Protein AF-A0A559KIR6-F1 (afdb_monomer)

Organism: NCBI:txid2163881

Sequence (295 aa):
MARGILDLWVSKSVSASEIVLVTDCYNGFPHDLHILQPGDEVTLMRGGIELPQITIVREKADECAFHYMELNPETAKKLGLKHGSRYRLTYDEESAQLMFNSMPTSRVNVPITIERSQNRQNRVVIGYSLLSMLGGTENPPSQLRIKKGPTTLKLRLVVPENELDEDFVLPSQAAAKLGLNSSDSHWLEYNQVTRMLYFTGDKSHGPQHVSQGFAEQPKQHKQPMQQANRSAKPVPTEWNTQQQNRTFSATGKPRSTNPTVNRTAKKTAAVTAQRKGSPFWINPMVVVPGSRTNR

Foldseek 3Di:
DWKFKAAEAADQVADQQEKEWEAQAPDGDDTPCVVQDFQDWAWEDAPHQTDGRRTYHYDYDPHDLYIYMYHHPVNCVSRVHDHLFMWMWDADPVRRYIYTDGDQKAKDWFAEAEDADPVQPFAKEAEQSQCVRGSAGPDHDQWAWEDEDPDIGIGGYDYDPDNNDGYIYDYPVVCVSNVHDRPDTFMWMAGNVVRYIYTDDDDDDDPDPPPPPPPPDPPPDDDDDDDDDDDDDDDDDDDDDPDDDDDDDDDDDDDDDDDDDDDDDDDDDDDPDDDDDDDDDDDDDDDDDDDDDDD

Nearest PDB structures (foldseek):
  3j99-assembly1_C  TM=3.094E-01  e=1.917E-01  Cricetulus griseus
  8yqu-assembly1_A  TM=2.357E-01  e=6.694E-02  African swine fever virus

Radius of gyration: 30.28 Å; Cα contacts (8 Å, |Δi|>4): 496; chains: 1; bounding box: 91×92×58 Å

Mean predicted aligned error: 14.98 Å

Secondary structure (DSSP, 8-state):
-EEEEEEEEE-TTS-TTEEEEE---SS-----GGGSPTT-EEEEEETTEEEEEEEEEE---SS-SS-EEEE-HHHHHHTT--TT-EEEEEEETTTTEEEEEE--EEEEEEEEEEE--GGGTTEEEE-HHHHHHTT--SS--SEEEEEETTEEEEEEEE--S-TT---EEEEHHHHHHTT--TT-EEEEEEETTTTEEEEE-S-S----------------------------PPPP---------------------------------------------PPP--PPPP-----

Solvent-accessible surface area (backbone atoms only — not comparable to full-atom values): 18198 Å² total; per-residue (Å²): 117,35,35,34,57,31,35,30,44,62,36,85,88,41,50,74,52,35,34,40,41,33,76,64,26,83,34,67,66,88,58,44,58,78,75,67,47,70,68,42,63,27,30,42,34,32,96,90,42,75,45,72,68,29,31,34,40,65,53,84,49,90,83,39,40,43,21,32,34,38,26,11,59,67,49,30,54,76,56,67,54,53,69,58,37,36,30,36,41,39,35,37,77,94,77,34,34,40,34,58,40,85,39,52,60,27,71,48,78,43,58,40,45,61,42,80,63,81,91,51,71,69,38,34,40,40,14,38,22,42,35,34,66,33,51,51,39,99,78,60,63,66,57,38,38,39,32,36,89,92,44,72,48,77,25,35,48,41,65,57,90,52,56,80,31,63,53,38,37,34,26,48,70,58,30,54,71,54,72,54,64,78,75,52,66,40,37,38,32,25,30,60,84,80,52,35,37,33,55,48,86,89,84,75,92,62,86,75,79,70,73,73,71,75,70,75,74,77,78,77,76,83,73,82,83,79,86,76,90,76,91,78,83,89,78,90,79,85,80,84,79,83,81,78,87,78,87,81,84,86,86,83,84,82,83,91,79,88,79,87,78,79,87,75,87,76,88,77,78,88,79,85,78,79,88,75,89,81,79,88,80,81,79,80,82,82,80,80,81,80,82,82,84,80,133

pLDDT: mean 79.47, std 22.65, range [33.88, 98.56]

Structure (mmCIF, N/CA/C/O backbone):
data_AF-A0A559KIR6-F1
#
_entry.id   AF-A0A559KIR6-F1
#
loop_
_atom_site.group_PDB
_atom_site.id
_atom_site.type_symbol
_atom_site.label_atom_id
_atom_site.label_alt_id
_atom_site.label_comp_id
_atom_site.label_asym_id
_atom_site.label_entity_id
_atom_site.label_seq_id
_atom_site.pdbx_PDB_ins_code
_atom_site.Cartn_x
_atom_site.Cartn_y
_atom_site.Cartn_z
_atom_site.occupancy
_atom_site.B_iso_or_equiv
_atom_site.auth_seq_id
_atom_site.auth_comp_id
_atom_site.auth_asym_id
_atom_site.auth_atom_id
_atom_site.pdbx_PDB_model_num
ATOM 1 N N . MET A 1 1 ? -9.295 -17.903 11.549 1.00 88.50 1 MET A N 1
ATOM 2 C CA . MET A 1 1 ? -8.724 -16.538 11.494 1.00 88.50 1 MET A CA 1
ATOM 3 C C . MET A 1 1 ? -8.840 -15.989 10.083 1.00 88.50 1 MET A C 1
ATOM 5 O O . MET A 1 1 ? -8.189 -16.520 9.187 1.00 88.50 1 MET A O 1
ATOM 9 N N . ALA A 1 2 ? -9.634 -14.940 9.897 1.00 96.25 2 ALA A N 1
ATOM 10 C CA . ALA A 1 2 ? -9.760 -14.248 8.618 1.00 96.25 2 ALA A CA 1
ATOM 11 C C . ALA A 1 2 ? -8.640 -13.216 8.430 1.00 96.25 2 ALA A C 1
ATOM 13 O O . ALA A 1 2 ? -8.088 -12.696 9.405 1.00 96.25 2 ALA A O 1
ATOM 14 N N . ARG A 1 3 ? -8.261 -12.926 7.181 1.00 97.50 3 ARG A N 1
ATOM 15 C CA . ARG A 1 3 ? -7.183 -11.977 6.862 1.00 97.50 3 ARG A CA 1
ATOM 16 C C . ARG A 1 3 ? -7.515 -11.132 5.642 1.00 97.50 3 ARG A C 1
ATOM 18 O O . ARG A 1 3 ? -8.258 -11.562 4.770 1.00 97.50 3 ARG A O 1
ATOM 25 N N . GLY A 1 4 ? -6.921 -9.948 5.562 1.00 96.94 4 GLY A N 1
ATOM 26 C CA . GLY A 1 4 ? -7.008 -9.089 4.382 1.00 96.94 4 GLY A CA 1
ATOM 27 C C . GLY A 1 4 ? -5.952 -7.995 4.391 1.00 96.94 4 GLY A C 1
ATOM 28 O O . GLY A 1 4 ? -5.327 -7.732 5.420 1.00 96.94 4 GLY A O 1
ATOM 29 N N . ILE A 1 5 ? -5.727 -7.373 3.239 1.00 96.88 5 ILE A N 1
ATOM 30 C CA . ILE A 1 5 ? -4.838 -6.219 3.088 1.00 96.88 5 ILE A CA 1
ATOM 31 C C . ILE A 1 5 ? -5.691 -5.049 2.626 1.00 96.88 5 ILE A C 1
ATOM 33 O O . ILE A 1 5 ? -6.448 -5.192 1.671 1.00 96.88 5 ILE A O 1
ATOM 37 N N . LEU A 1 6 ? -5.546 -3.907 3.290 1.00 96.38 6 LEU A N 1
ATOM 38 C CA . LEU A 1 6 ? -6.277 -2.697 2.945 1.00 96.38 6 LEU A CA 1
ATOM 39 C C . LEU A 1 6 ? -5.462 -1.437 3.219 1.00 96.38 6 LEU A C 1
ATOM 41 O O . LEU A 1 6 ? -4.490 -1.451 3.987 1.00 96.38 6 LEU A O 1
ATOM 45 N N . ASP A 1 7 ? -5.878 -0.349 2.586 1.00 96.19 7 ASP A N 1
ATOM 46 C CA . ASP A 1 7 ? -5.364 0.986 2.854 1.00 96.19 7 ASP A CA 1
ATOM 47 C C . ASP A 1 7 ? -6.192 1.698 3.918 1.00 96.19 7 ASP A C 1
ATOM 49 O O . ASP A 1 7 ? -7.405 1.537 4.022 1.00 96.19 7 ASP A O 1
ATOM 53 N N . LEU A 1 8 ? -5.517 2.494 4.741 1.00 97.00 8 LEU A N 1
ATOM 54 C CA . LEU A 1 8 ? -6.148 3.164 5.863 1.00 97.00 8 LEU A CA 1
ATOM 55 C C . LEU A 1 8 ? -6.475 4.621 5.559 1.00 97.00 8 LEU A C 1
ATOM 57 O O . LEU A 1 8 ? -5.581 5.442 5.343 1.00 97.00 8 LEU A O 1
ATOM 61 N N . TRP A 1 9 ? -7.744 4.967 5.670 1.00 96.75 9 TRP A N 1
ATOM 62 C CA . TRP A 1 9 ? -8.259 6.317 5.548 1.00 96.75 9 TRP A CA 1
ATOM 63 C C . TRP A 1 9 ? -8.650 6.829 6.931 1.00 96.75 9 TRP A C 1
ATOM 65 O O . TRP A 1 9 ? -9.103 6.094 7.803 1.00 96.75 9 TRP A O 1
ATOM 75 N N . VAL A 1 10 ? -8.382 8.108 7.176 1.00 97.38 10 VAL A N 1
ATOM 76 C CA . VAL A 1 10 ? -8.595 8.720 8.487 1.00 97.38 10 VAL A CA 1
ATOM 77 C C . VAL A 1 10 ? -9.486 9.916 8.243 1.00 97.38 10 VAL A C 1
ATOM 79 O O . VAL A 1 10 ? -9.033 10.908 7.674 1.00 97.38 10 VAL A O 1
ATOM 82 N N . SER A 1 11 ? -10.744 9.799 8.647 1.00 97.06 11 SER A N 1
ATOM 83 C CA . SER A 1 11 ? -11.783 10.766 8.321 1.00 97.06 11 SER A CA 1
ATOM 84 C C . SER A 1 11 ? -12.528 11.219 9.568 1.00 97.06 11 SER A C 1
ATOM 86 O O . SER A 1 11 ? -12.809 10.439 10.474 1.00 97.06 11 SER A O 1
ATOM 88 N N . LYS A 1 12 ? -12.870 12.509 9.608 1.00 97.44 12 LYS A N 1
ATOM 89 C CA . LYS A 1 12 ? -13.689 13.094 10.679 1.00 97.44 12 LYS A CA 1
ATOM 90 C C . LYS A 1 12 ? -15.173 12.733 10.558 1.00 97.44 12 LYS A C 1
ATOM 92 O O . LYS A 1 12 ? -15.909 13.004 11.499 1.00 97.44 12 LYS A O 1
ATOM 97 N N . SER A 1 13 ? -15.603 12.185 9.418 1.00 96.81 13 SER A N 1
ATOM 98 C CA . SER A 1 13 ? -16.981 11.725 9.212 1.00 96.81 13 SER A CA 1
ATOM 99 C C . SER A 1 13 ? -17.294 10.433 9.966 1.00 96.81 13 SER A C 1
ATOM 101 O O . SER A 1 13 ? -18.460 10.175 10.231 1.00 96.81 13 SER A O 1
ATOM 103 N N . VAL A 1 14 ? -16.273 9.653 10.337 1.00 97.31 14 VAL A N 1
ATOM 104 C CA . VAL A 1 14 ? -16.431 8.377 11.047 1.00 97.31 14 VAL A CA 1
ATOM 105 C C . VAL A 1 14 ? -16.422 8.605 12.559 1.00 97.31 14 VAL A C 1
ATOM 107 O O . VAL A 1 14 ? -15.565 9.332 13.083 1.00 97.31 14 VAL A O 1
ATOM 110 N N . SER A 1 15 ? -17.360 7.976 13.273 1.00 97.50 15 SER A N 1
ATOM 111 C CA . SER A 1 15 ? -17.412 8.005 14.738 1.00 97.50 15 SER A CA 1
ATOM 112 C C . SER A 1 15 ? -16.162 7.372 15.360 1.00 97.50 15 SER A C 1
ATOM 114 O O . SER A 1 15 ? -15.537 6.482 14.792 1.00 97.50 15 SER A O 1
ATOM 116 N N . ALA A 1 16 ? -15.781 7.804 16.565 1.00 96.75 16 ALA A N 1
ATOM 117 C CA . ALA A 1 16 ? -14.662 7.200 17.295 1.00 96.75 16 ALA A CA 1
ATOM 118 C C . ALA A 1 16 ? -14.914 5.731 17.693 1.00 96.75 16 ALA A C 1
ATOM 120 O O . ALA A 1 16 ? -13.951 4.994 17.909 1.00 96.75 16 ALA A O 1
ATOM 121 N N . SER A 1 17 ? -16.184 5.326 17.778 1.00 97.44 17 SER A N 1
ATOM 122 C CA . SER A 1 17 ? -16.636 3.968 18.102 1.00 97.44 17 SER A CA 1
ATOM 123 C C . SER A 1 17 ? -16.869 3.088 16.874 1.00 97.44 17 SER A C 1
ATOM 125 O O . SER A 1 17 ? -17.363 1.979 17.018 1.00 97.44 17 SER A O 1
ATOM 127 N N . GLU A 1 18 ? -16.563 3.569 15.671 1.00 98.06 18 GLU A N 1
ATOM 128 C CA . GLU A 1 18 ? -16.872 2.870 14.426 1.00 98.06 18 GLU A CA 1
ATOM 129 C C . GLU A 1 18 ? -15.639 2.775 13.533 1.00 98.06 18 GLU A C 1
ATOM 131 O O . GLU A 1 18 ? -14.727 3.610 13.579 1.00 98.06 18 GLU A O 1
ATOM 136 N N . ILE A 1 19 ? -15.641 1.756 12.682 1.00 97.94 19 ILE A N 1
ATOM 137 C CA . ILE A 1 19 ? -14.797 1.699 11.493 1.00 97.94 19 ILE A CA 1
ATOM 138 C C . ILE A 1 19 ? -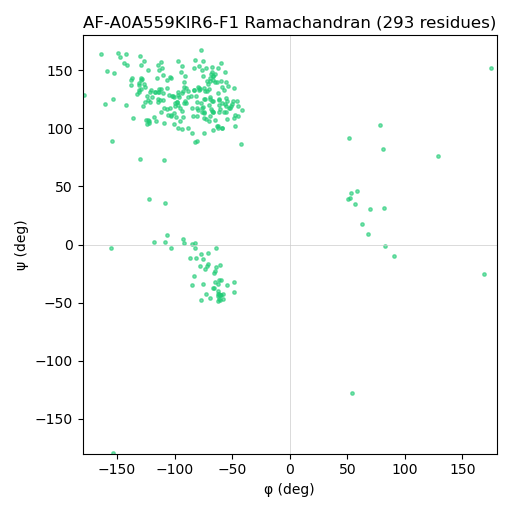15.671 1.378 10.291 1.00 97.94 19 ILE A C 1
ATOM 140 O O . ILE A 1 19 ? -16.590 0.566 10.387 1.00 97.94 19 ILE A O 1
ATOM 144 N N . VAL A 1 20 ? -15.360 1.989 9.155 1.00 98.06 20 VAL A N 1
ATOM 145 C CA . VAL A 1 20 ? -16.008 1.671 7.881 1.00 98.06 20 VAL A CA 1
ATOM 146 C C . VAL A 1 20 ? -15.077 0.766 7.096 1.00 98.06 20 VAL A C 1
ATOM 148 O O . VAL A 1 20 ? -13.905 1.089 6.914 1.00 98.06 20 VAL A O 1
ATOM 151 N N . LEU A 1 21 ? -15.577 -0.380 6.651 1.00 97.06 21 LEU A N 1
ATOM 152 C CA . LEU A 1 21 ? -14.828 -1.364 5.885 1.00 97.06 21 LEU A CA 1
ATOM 153 C C . LEU A 1 21 ? -15.397 -1.468 4.467 1.00 97.06 21 LEU A C 1
ATOM 155 O O . LEU A 1 21 ? -16.568 -1.808 4.291 1.00 97.06 21 LEU A O 1
ATOM 159 N N . VAL A 1 22 ? -14.537 -1.242 3.470 1.00 95.88 22 VAL A N 1
ATOM 160 C CA . VAL A 1 22 ? -14.876 -1.332 2.046 1.00 95.88 22 VAL A CA 1
ATOM 161 C C . VAL A 1 22 ? -13.954 -2.343 1.374 1.00 95.88 22 VAL A C 1
ATOM 163 O O . VAL A 1 22 ? -12.765 -2.103 1.149 1.00 95.88 22 VAL A O 1
ATOM 166 N N . THR A 1 23 ? -14.507 -3.519 1.086 1.00 94.38 23 THR A N 1
ATOM 167 C CA . THR A 1 23 ? -13.758 -4.694 0.607 1.00 94.38 23 THR A CA 1
ATOM 168 C C . THR A 1 23 ? -14.167 -5.156 -0.782 1.00 94.38 23 THR A C 1
ATOM 170 O O . THR A 1 23 ? -13.633 -6.135 -1.271 1.00 94.38 23 THR A O 1
ATOM 173 N N . ASP A 1 24 ? -15.089 -4.465 -1.441 1.00 91.62 24 ASP A N 1
ATOM 174 C CA . ASP A 1 24 ? -15.659 -4.932 -2.710 1.00 91.62 24 ASP A CA 1
ATOM 175 C C . ASP A 1 24 ? -15.148 -4.069 -3.882 1.00 91.62 24 ASP A C 1
ATOM 177 O O . ASP A 1 24 ? -15.876 -3.754 -4.816 1.00 91.62 24 ASP A O 1
ATOM 181 N N . CYS A 1 25 ? -13.884 -3.641 -3.800 1.00 91.25 25 CYS A N 1
ATOM 182 C CA . CYS A 1 25 ? -13.228 -2.787 -4.796 1.00 91.25 25 CYS A CA 1
ATOM 183 C C . CYS A 1 25 ? -12.835 -3.554 -6.064 1.00 91.25 25 CYS A C 1
ATOM 185 O O . CYS A 1 25 ? -12.631 -4.767 -6.022 1.00 91.25 25 CYS A O 1
ATOM 187 N N . TYR A 1 26 ? -12.655 -2.825 -7.174 1.00 88.12 26 TYR A N 1
ATOM 188 C CA . TYR A 1 26 ? -12.307 -3.398 -8.481 1.00 88.12 26 TYR A CA 1
ATOM 189 C C . TYR A 1 26 ? -11.006 -4.206 -8.432 1.00 88.12 26 TYR A C 1
ATOM 191 O O . TYR A 1 26 ? -10.952 -5.317 -8.955 1.00 88.12 26 TYR A O 1
ATOM 199 N N . ASN A 1 27 ? -9.986 -3.682 -7.742 1.00 84.25 27 ASN A N 1
ATOM 200 C CA . ASN A 1 27 ? -8.817 -4.472 -7.381 1.00 84.25 27 ASN A CA 1
ATOM 201 C C . ASN A 1 27 ? -8.747 -4.689 -5.883 1.00 84.25 27 ASN A C 1
ATOM 203 O O . ASN A 1 27 ? -9.228 -3.906 -5.063 1.00 84.25 27 ASN A O 1
ATOM 207 N N . GLY A 1 28 ? -8.043 -5.749 -5.533 1.00 83.69 28 GLY A N 1
ATOM 208 C CA . GLY A 1 28 ? -7.808 -6.111 -4.161 1.00 83.69 28 GLY A CA 1
ATOM 209 C C . GLY A 1 28 ? -7.086 -7.434 -4.088 1.00 83.69 28 GLY A C 1
ATOM 210 O O . GLY A 1 28 ? -7.193 -8.277 -4.979 1.00 83.69 28 GLY A O 1
ATOM 211 N N . PHE A 1 29 ? -6.314 -7.617 -3.025 1.00 90.19 29 PHE A N 1
ATOM 212 C CA . PHE A 1 29 ? -5.802 -8.948 -2.746 1.00 90.19 29 PHE A CA 1
ATOM 213 C C . PHE A 1 29 ? -6.933 -9.805 -2.171 1.00 90.19 29 PHE A C 1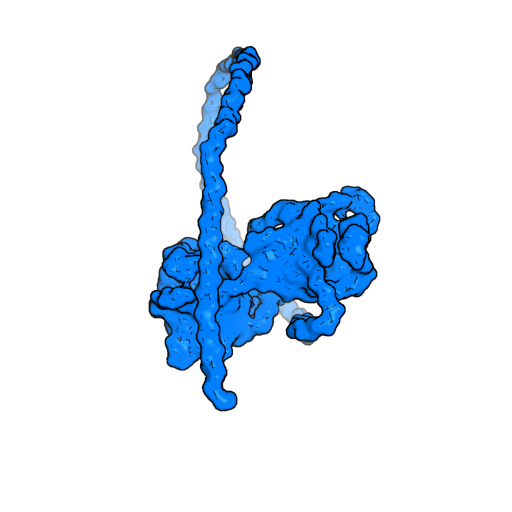
ATOM 215 O O . PHE A 1 29 ? -7.730 -9.286 -1.387 1.00 90.19 29 PHE A O 1
ATOM 222 N N . PRO A 1 30 ? -6.969 -11.112 -2.489 1.00 92.81 30 PRO A N 1
ATOM 223 C CA . PRO A 1 30 ? -7.914 -12.031 -1.872 1.00 92.81 30 PRO A CA 1
ATOM 224 C C . PRO A 1 30 ? -7.933 -11.879 -0.348 1.00 92.81 30 PRO A C 1
ATOM 226 O O . PRO A 1 30 ? -6.878 -11.784 0.290 1.00 92.81 30 PRO A O 1
ATOM 229 N N . HIS A 1 31 ? -9.133 -11.847 0.226 1.00 94.50 31 HIS A N 1
ATOM 230 C CA . HIS A 1 31 ? -9.333 -11.646 1.653 1.00 94.50 31 HIS A CA 1
ATOM 231 C C . HIS A 1 31 ? -10.513 -12.466 2.182 1.00 94.50 31 HIS A C 1
ATOM 233 O O . HIS A 1 31 ? -11.481 -12.749 1.480 1.00 94.50 31 HIS A O 1
ATOM 239 N N . ASP A 1 32 ? -10.468 -12.741 3.480 1.00 96.06 32 ASP A N 1
ATOM 240 C CA . ASP A 1 32 ? -11.513 -13.452 4.221 1.00 96.06 32 ASP A CA 1
ATOM 241 C C . ASP A 1 32 ? -12.309 -12.504 5.132 1.00 96.06 32 ASP A C 1
ATOM 243 O O . ASP A 1 32 ? -13.128 -12.931 5.938 1.00 96.06 32 ASP A O 1
ATOM 247 N N . LEU A 1 33 ? -12.082 -11.188 5.015 1.00 94.69 33 LEU A N 1
ATOM 248 C CA . LEU A 1 33 ? -12.749 -10.162 5.834 1.00 94.69 33 LEU A CA 1
ATOM 249 C C . LEU A 1 33 ? -14.270 -10.072 5.620 1.00 94.69 33 LEU A C 1
ATOM 251 O O . LEU A 1 33 ? -14.932 -9.306 6.310 1.00 94.69 33 LEU A O 1
ATOM 255 N N . HIS A 1 34 ? -14.833 -10.859 4.699 1.00 92.88 34 HIS A N 1
ATOM 256 C CA . HIS A 1 34 ? -16.276 -10.963 4.516 1.00 92.88 34 HIS A CA 1
ATOM 257 C C . HIS A 1 34 ? -16.993 -11.553 5.739 1.00 92.88 34 HIS A C 1
ATOM 259 O O . HIS A 1 34 ? -18.203 -11.368 5.850 1.00 92.88 34 HIS A O 1
ATOM 265 N N . ILE A 1 35 ? -16.260 -12.243 6.624 1.00 95.38 35 ILE A N 1
ATOM 266 C CA . ILE A 1 35 ? -16.785 -12.796 7.875 1.00 95.38 35 ILE A CA 1
ATOM 267 C C . ILE A 1 35 ? -17.252 -11.708 8.846 1.00 95.38 35 ILE A C 1
ATOM 269 O O . ILE A 1 35 ? -18.235 -11.924 9.542 1.00 95.38 35 ILE A O 1
ATOM 273 N N . LEU A 1 36 ? -16.605 -10.536 8.830 1.00 95.75 36 LEU A N 1
ATOM 274 C CA . LEU A 1 36 ? -17.031 -9.376 9.607 1.00 95.75 36 LEU A CA 1
ATOM 275 C C . LEU A 1 36 ? -18.353 -8.866 9.029 1.00 95.75 36 LEU A C 1
ATOM 277 O O . LEU A 1 36 ? -18.409 -8.454 7.863 1.00 95.75 36 LEU A O 1
ATOM 281 N N . GLN A 1 37 ? -19.413 -8.913 9.825 1.00 96.25 37 GLN A N 1
ATOM 282 C CA . GLN A 1 37 ? -20.733 -8.422 9.462 1.00 96.25 37 GLN A CA 1
ATOM 283 C C . GLN A 1 37 ? -20.932 -6.975 9.932 1.00 96.25 37 GLN A C 1
ATOM 285 O O . GLN A 1 37 ? -20.310 -6.528 10.898 1.00 96.25 37 GLN A O 1
ATOM 290 N N . PRO A 1 38 ? -21.799 -6.203 9.254 1.00 97.12 38 PRO A N 1
ATOM 291 C CA . PRO A 1 38 ? -22.228 -4.909 9.766 1.00 97.12 38 PRO A CA 1
ATOM 292 C C . PRO A 1 38 ? -22.851 -5.053 11.160 1.00 97.12 38 PRO A C 1
ATOM 294 O O . PRO A 1 38 ? -23.726 -5.893 11.362 1.00 97.12 38 PRO A O 1
ATOM 297 N N . GLY A 1 39 ? -22.438 -4.201 12.094 1.00 97.56 39 GLY A N 1
ATOM 298 C CA . GLY A 1 39 ? -22.897 -4.213 13.482 1.00 97.56 39 GLY A CA 1
ATOM 299 C C . GLY A 1 39 ? -22.055 -5.072 14.425 1.00 97.56 39 GLY A C 1
ATOM 300 O O . GLY A 1 39 ? -22.240 -4.950 15.633 1.00 97.56 39 GLY A O 1
ATOM 301 N N . ASP A 1 40 ? -21.116 -5.879 13.917 1.00 97.94 40 ASP A N 1
ATOM 302 C CA . ASP A 1 40 ? -20.199 -6.631 14.775 1.00 97.94 40 ASP A CA 1
ATOM 303 C C . ASP A 1 40 ? -19.392 -5.676 15.659 1.00 97.94 40 ASP A C 1
ATOM 305 O O . ASP A 1 40 ? -18.869 -4.662 15.189 1.00 97.94 40 ASP A O 1
ATOM 309 N N . GLU A 1 41 ? -19.257 -6.016 16.937 1.00 98.31 41 GLU A N 1
ATOM 310 C CA . GLU A 1 41 ? -18.358 -5.323 17.853 1.00 98.31 41 GLU A CA 1
ATOM 311 C C . GLU A 1 41 ? -17.032 -6.073 17.936 1.00 98.31 41 GLU A C 1
ATOM 313 O O . GLU A 1 41 ? -16.984 -7.269 18.225 1.00 98.31 41 GLU A O 1
ATOM 318 N N . VAL A 1 42 ? -15.937 -5.355 17.708 1.00 98.31 42 VAL A N 1
ATOM 319 C CA . VAL A 1 42 ? -14.585 -5.908 17.759 1.00 98.31 42 VAL A CA 1
ATOM 320 C C . VAL A 1 42 ? -13.689 -5.098 18.686 1.00 98.31 42 VAL A C 1
ATOM 322 O O . VAL A 1 42 ? -13.906 -3.912 18.944 1.00 98.31 42 VAL A O 1
ATOM 325 N N . THR A 1 43 ? -12.624 -5.737 19.160 1.00 98.56 43 THR A N 1
ATOM 326 C CA . THR A 1 43 ? -11.501 -5.055 19.805 1.00 98.56 43 THR A CA 1
ATOM 327 C C . THR A 1 43 ? -10.409 -4.805 18.773 1.00 98.56 43 THR A C 1
ATOM 329 O O . THR A 1 43 ? -9.840 -5.746 18.216 1.00 98.56 43 THR A O 1
ATOM 332 N N . LEU A 1 44 ? -10.088 -3.537 18.507 1.00 98.38 44 LEU A N 1
ATOM 333 C CA . LEU A 1 44 ? -8.978 -3.190 17.621 1.00 98.38 44 LEU A CA 1
ATOM 334 C C . LEU A 1 44 ? -7.653 -3.327 18.360 1.00 98.38 44 LEU A C 1
ATOM 336 O O . LEU A 1 44 ? -7.493 -2.795 19.460 1.00 98.38 44 LEU A O 1
ATOM 340 N N . MET A 1 45 ? -6.676 -3.974 17.727 1.00 98.12 45 MET A N 1
ATOM 341 C CA . MET A 1 45 ? -5.382 -4.240 18.347 1.00 98.12 45 MET A CA 1
ATOM 342 C C . MET A 1 45 ? -4.206 -3.821 17.481 1.00 98.12 45 MET A C 1
ATOM 344 O O . MET A 1 45 ? -4.109 -4.168 16.301 1.00 98.12 45 MET A O 1
ATOM 348 N N . ARG A 1 46 ? -3.235 -3.137 18.094 1.00 97.56 46 ARG A N 1
ATOM 349 C CA . ARG A 1 46 ? -1.935 -2.881 17.469 1.00 97.56 46 ARG A CA 1
ATOM 350 C C . ARG A 1 46 ? -0.829 -2.687 18.493 1.00 97.56 46 ARG A C 1
ATOM 352 O O . ARG A 1 46 ? -0.893 -1.785 19.316 1.00 97.56 46 ARG A O 1
ATOM 359 N N . GLY A 1 47 ? 0.240 -3.479 18.380 1.00 93.88 47 GLY A N 1
ATOM 360 C CA . GLY A 1 47 ? 1.455 -3.285 19.181 1.00 93.88 47 GLY A CA 1
ATOM 361 C C . GLY A 1 47 ? 1.214 -3.300 20.695 1.00 93.88 47 GLY A C 1
ATOM 362 O O . GLY A 1 47 ? 1.852 -2.533 21.406 1.00 93.88 47 GLY A O 1
ATOM 363 N N . GLY A 1 48 ? 0.270 -4.122 21.166 1.00 94.38 48 GLY A N 1
ATOM 364 C CA . GLY A 1 48 ? -0.131 -4.204 22.576 1.00 94.38 48 GLY A CA 1
ATOM 365 C C . GLY A 1 48 ? -1.143 -3.145 23.030 1.00 94.38 48 GLY A C 1
ATOM 366 O O . GLY A 1 48 ? -1.550 -3.167 24.183 1.00 94.38 48 GLY A O 1
ATOM 367 N N . ILE A 1 49 ? -1.555 -2.227 22.151 1.00 97.38 49 ILE A N 1
ATOM 368 C CA . ILE A 1 49 ? -2.658 -1.296 22.410 1.00 97.38 49 ILE A CA 1
ATOM 369 C C . ILE A 1 49 ? -3.961 -1.961 21.979 1.00 97.38 49 ILE A C 1
ATOM 371 O O . ILE A 1 49 ? -4.044 -2.466 20.856 1.00 97.38 49 ILE A O 1
ATOM 375 N N . GLU A 1 50 ? -4.962 -1.903 22.851 1.00 97.88 50 GLU A N 1
ATOM 376 C CA . GLU A 1 50 ? -6.302 -2.449 22.643 1.00 97.88 50 GLU A CA 1
ATOM 377 C C . GLU A 1 50 ? -7.339 -1.329 22.739 1.00 97.88 50 GLU A C 1
ATOM 379 O O . GLU A 1 50 ? -7.291 -0.507 23.657 1.00 97.88 50 GLU A O 1
ATOM 384 N N . LEU A 1 51 ? -8.268 -1.286 21.784 1.00 97.62 51 LEU A N 1
ATOM 385 C CA . LEU A 1 51 ? -9.443 -0.419 21.818 1.00 97.62 51 LEU A CA 1
ATOM 386 C C . LEU A 1 51 ? -10.699 -1.289 21.686 1.00 97.62 51 LEU A C 1
ATOM 388 O O . LEU A 1 51 ? -10.973 -1.768 20.584 1.00 97.62 51 LEU A O 1
ATOM 392 N N . PRO A 1 52 ? -11.425 -1.533 22.789 1.00 95.50 52 PRO A N 1
ATOM 393 C CA . PRO A 1 52 ? -12.608 -2.382 22.775 1.00 95.50 52 PRO A CA 1
ATOM 394 C C . PRO A 1 52 ? -13.824 -1.659 22.182 1.00 95.50 52 PRO A C 1
ATOM 396 O O . PRO A 1 52 ? -13.826 -0.432 22.069 1.00 95.50 52 PRO A O 1
ATOM 399 N N . GLN A 1 53 ? -14.870 -2.439 21.888 1.00 95.00 53 GLN A N 1
ATOM 400 C CA . GLN A 1 53 ? -16.212 -1.958 21.524 1.00 95.00 53 GLN A CA 1
ATOM 401 C C . GLN A 1 53 ? -16.229 -1.053 20.286 1.00 95.00 53 GLN A C 1
ATOM 403 O O . GLN A 1 53 ? -16.844 0.013 20.282 1.00 95.00 53 GLN A O 1
ATOM 408 N N . ILE A 1 54 ? -15.526 -1.470 19.233 1.00 97.94 54 ILE A N 1
ATOM 409 C CA . ILE A 1 54 ? -15.576 -0.795 17.940 1.00 97.94 54 ILE A CA 1
ATOM 410 C C . ILE A 1 54 ? -16.551 -1.525 17.026 1.00 97.94 54 ILE A C 1
ATOM 412 O O . ILE A 1 54 ? -16.376 -2.709 16.749 1.00 97.94 54 ILE A O 1
ATOM 416 N N . THR A 1 55 ? -17.554 -0.806 16.541 1.00 98.50 55 THR A N 1
ATOM 417 C CA . THR A 1 55 ? -18.582 -1.333 15.649 1.00 98.50 55 THR A CA 1
ATOM 418 C C . THR A 1 55 ? -18.094 -1.341 14.202 1.00 98.50 55 THR A C 1
ATOM 420 O O . THR A 1 55 ? -17.559 -0.348 13.698 1.00 98.50 55 THR A O 1
ATOM 423 N N . ILE A 1 56 ? -18.295 -2.463 13.514 1.00 98.25 56 ILE A N 1
ATOM 424 C CA . ILE A 1 56 ? -18.037 -2.600 12.082 1.00 98.25 56 ILE A CA 1
ATOM 425 C C . ILE A 1 56 ? -19.205 -2.012 11.292 1.00 98.25 56 ILE A C 1
ATOM 427 O O . ILE A 1 56 ? -20.341 -2.471 11.388 1.00 98.25 56 ILE A O 1
ATOM 431 N N . VAL A 1 57 ? -18.912 -1.049 10.430 1.00 97.88 57 VAL A N 1
ATOM 432 C CA . VAL A 1 57 ? -19.805 -0.590 9.366 1.00 97.88 57 VAL A CA 1
ATOM 433 C C . VAL A 1 57 ? -19.250 -1.116 8.048 1.00 97.88 57 VAL A C 1
ATOM 435 O O . VAL A 1 57 ? -18.047 -1.029 7.807 1.00 97.88 57 VAL A O 1
ATOM 438 N N . ARG A 1 58 ? -20.099 -1.675 7.180 1.00 95.75 58 ARG A N 1
ATOM 439 C CA . ARG A 1 58 ? -19.687 -2.031 5.814 1.00 95.75 58 ARG A CA 1
ATOM 440 C C . ARG A 1 58 ? -20.416 -1.173 4.815 1.00 95.75 58 ARG A C 1
ATOM 442 O O . ARG A 1 58 ? -21.642 -1.085 4.844 1.00 95.75 58 ARG A O 1
ATOM 449 N N . GLU A 1 59 ? -19.644 -0.616 3.905 1.00 93.94 59 GLU A N 1
ATOM 450 C CA . GLU A 1 59 ? -20.168 0.083 2.749 1.00 93.94 59 GLU A CA 1
ATOM 451 C C . GLU A 1 59 ? -19.878 -0.736 1.501 1.00 93.94 59 GLU A C 1
ATOM 453 O O . GLU A 1 59 ? -18.871 -1.445 1.402 1.00 93.94 59 GLU A O 1
ATOM 458 N N . LYS A 1 60 ? -20.808 -0.660 0.552 1.00 86.38 60 LYS A N 1
ATOM 459 C CA . LYS A 1 60 ? -20.577 -1.200 -0.779 1.00 86.38 60 LYS A CA 1
ATOM 460 C C . LYS A 1 60 ? -19.724 -0.205 -1.543 1.00 86.38 60 LYS A C 1
ATOM 462 O O . LYS A 1 60 ? -19.982 0.994 -1.515 1.00 86.38 60 LYS A O 1
ATOM 467 N N . ALA A 1 61 ? -18.721 -0.731 -2.219 1.00 76.31 61 ALA A N 1
ATOM 468 C CA . ALA A 1 61 ? -17.947 0.029 -3.169 1.00 76.31 61 ALA A CA 1
ATOM 469 C C . ALA A 1 61 ? -18.773 0.231 -4.440 1.00 76.31 61 ALA A C 1
ATOM 471 O O . ALA A 1 61 ? -19.035 -0.748 -5.136 1.00 76.31 61 ALA A O 1
ATOM 472 N N . ASP A 1 62 ? -19.150 1.469 -4.757 1.00 66.38 62 ASP A N 1
ATOM 473 C CA . ASP A 1 62 ? -19.644 1.762 -6.105 1.00 66.38 62 ASP A CA 1
ATOM 474 C C . ASP A 1 62 ? -18.468 2.051 -7.055 1.00 66.38 62 ASP A C 1
ATOM 476 O O . ASP A 1 62 ? -18.498 1.595 -8.194 1.00 66.38 62 ASP A O 1
ATOM 480 N N . GLU A 1 63 ? -17.377 2.678 -6.590 1.00 79.25 63 GLU A N 1
ATOM 481 C CA . GLU A 1 63 ? -16.192 2.986 -7.411 1.00 79.25 63 GLU A CA 1
ATOM 482 C C . GLU A 1 63 ? -14.927 3.094 -6.526 1.00 79.25 63 GLU A C 1
ATOM 484 O O . GLU A 1 63 ? -14.599 4.160 -6.014 1.00 79.25 63 GLU A O 1
ATOM 489 N N . CYS A 1 64 ? -14.204 1.991 -6.282 1.00 87.94 64 CYS A N 1
ATOM 490 C CA . CYS A 1 64 ? -12.884 2.054 -5.630 1.00 87.94 64 CYS A CA 1
ATOM 491 C C . CYS A 1 64 ? -11.859 1.132 -6.284 1.00 87.94 64 CYS A C 1
ATOM 493 O O . CYS A 1 64 ? -12.162 0.013 -6.705 1.00 87.94 64 CYS A O 1
ATOM 495 N N . ALA A 1 65 ? -10.612 1.604 -6.332 1.00 89.25 65 ALA A N 1
ATOM 496 C CA . ALA A 1 65 ? -9.511 0.882 -6.958 1.00 89.25 65 ALA A CA 1
ATOM 497 C C . ALA A 1 65 ? -8.866 -0.170 -6.047 1.00 89.25 65 ALA A C 1
ATOM 499 O O . ALA A 1 65 ? -8.294 -1.123 -6.567 1.00 89.25 65 ALA A O 1
ATOM 500 N N . PHE A 1 66 ? -8.914 -0.013 -4.720 1.00 93.94 66 PHE A N 1
ATOM 501 C CA . PHE A 1 66 ? -8.315 -0.958 -3.771 1.00 93.94 66 PHE A CA 1
ATOM 502 C C . PHE A 1 66 ? -9.042 -0.950 -2.425 1.00 93.94 66 PHE A C 1
ATOM 504 O O . PHE A 1 66 ? -9.522 0.100 -2.003 1.00 93.94 66 PHE A O 1
ATOM 511 N N . HIS A 1 67 ? -9.101 -2.102 -1.746 1.00 95.25 67 HIS A N 1
ATOM 512 C CA . HIS A 1 67 ? -9.755 -2.234 -0.440 1.00 95.25 67 HIS A CA 1
ATOM 513 C C . HIS A 1 67 ? -9.234 -1.216 0.568 1.00 95.25 67 HIS A C 1
ATOM 515 O O . HIS A 1 67 ? -8.020 -1.036 0.725 1.00 95.25 67 HIS A O 1
ATOM 521 N N . TYR A 1 68 ? -10.146 -0.606 1.314 1.00 96.12 68 TYR A N 1
ATOM 522 C CA . TYR A 1 68 ? -9.788 0.378 2.318 1.00 96.12 68 TYR A CA 1
ATOM 523 C C . TYR A 1 68 ? -10.658 0.277 3.567 1.00 96.12 68 TYR A C 1
ATOM 525 O O . TYR A 1 68 ? -11.699 -0.381 3.608 1.00 96.12 68 TYR A O 1
ATOM 533 N N . MET A 1 69 ? -10.169 0.911 4.624 1.00 97.06 69 MET A N 1
ATOM 534 C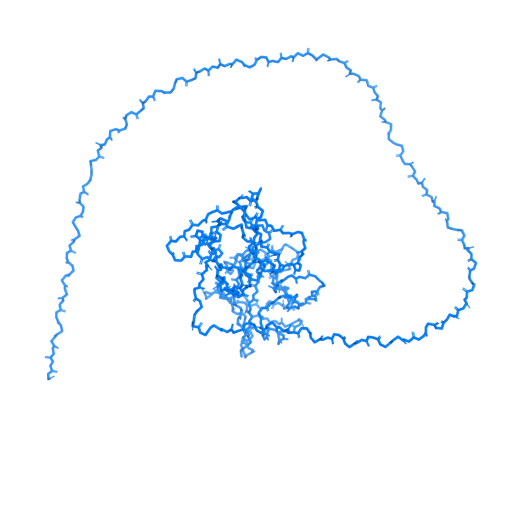 CA . MET A 1 69 ? -10.886 1.092 5.873 1.00 97.06 69 MET A CA 1
ATOM 535 C C . MET A 1 69 ? -10.811 2.551 6.279 1.00 97.06 69 MET A C 1
ATOM 537 O O . MET A 1 69 ? -9.728 3.136 6.251 1.00 97.06 69 MET A O 1
ATOM 541 N N . GLU A 1 70 ? -11.925 3.103 6.734 1.00 97.69 70 GLU A N 1
ATOM 542 C CA . GLU A 1 70 ? -11.969 4.420 7.349 1.00 97.69 70 GLU A CA 1
ATOM 543 C C . GLU A 1 70 ? -12.106 4.329 8.865 1.00 97.69 70 GLU A C 1
ATOM 545 O O . GLU A 1 70 ? -12.800 3.464 9.402 1.00 97.69 70 GLU A O 1
ATOM 550 N N . LEU A 1 71 ? -11.464 5.261 9.563 1.00 97.56 71 LEU A N 1
ATOM 551 C CA . LEU A 1 71 ? -11.632 5.430 10.999 1.00 97.56 71 LEU A CA 1
ATOM 552 C C . LEU A 1 71 ? -11.446 6.878 11.436 1.00 97.56 71 LEU A C 1
ATOM 554 O O . LEU A 1 71 ? -10.848 7.709 10.744 1.00 97.56 71 LEU A O 1
ATOM 558 N N . ASN A 1 72 ? -11.888 7.149 12.657 1.00 98.31 72 ASN A N 1
ATOM 559 C CA 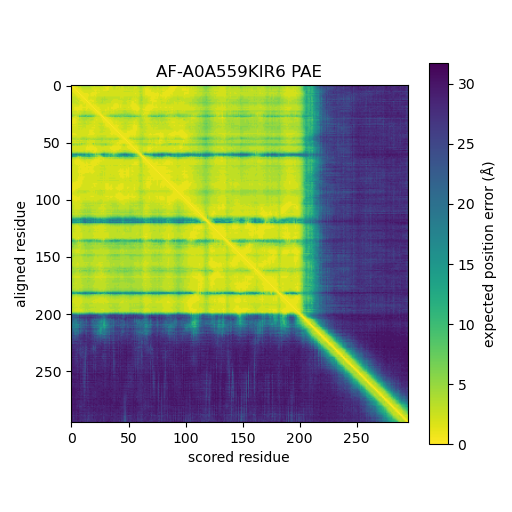. ASN A 1 72 ? -11.729 8.445 13.283 1.00 98.31 72 ASN A CA 1
ATOM 560 C C . ASN A 1 72 ? -10.246 8.792 13.583 1.00 98.31 72 ASN A C 1
ATOM 562 O O . ASN A 1 72 ? -9.471 7.918 13.997 1.00 98.31 72 ASN A O 1
ATOM 566 N N . PRO A 1 73 ? -9.834 10.075 13.471 1.00 98.50 73 PRO A N 1
ATOM 567 C CA . PRO A 1 73 ? -8.488 10.527 13.825 1.00 98.50 73 PRO A CA 1
ATOM 568 C C . PRO A 1 73 ? -8.035 10.182 15.247 1.00 98.50 73 PRO A C 1
ATOM 570 O O . PRO A 1 73 ? -6.851 9.917 15.460 1.00 98.50 73 PRO A O 1
ATOM 573 N N . GLU A 1 74 ? -8.938 10.183 16.229 1.00 97.94 74 GLU A N 1
ATOM 574 C CA . GLU A 1 74 ? -8.608 9.855 17.617 1.00 97.94 74 GLU A CA 1
ATOM 575 C C . GLU A 1 74 ? -8.261 8.376 17.776 1.00 97.94 74 GLU A C 1
ATOM 577 O O . GLU A 1 74 ? -7.230 8.044 18.365 1.00 97.94 74 GLU A O 1
ATOM 582 N N . THR A 1 75 ? -9.076 7.496 17.193 1.00 98.00 75 THR A N 1
ATOM 583 C CA . THR A 1 75 ? -8.848 6.046 17.147 1.00 98.00 75 THR A CA 1
ATOM 584 C C . THR A 1 75 ? -7.539 5.735 16.421 1.00 98.00 75 THR A C 1
ATOM 586 O O . THR A 1 75 ? -6.703 4.986 16.935 1.00 98.00 75 THR A O 1
ATOM 589 N N . ALA A 1 76 ? -7.283 6.409 15.292 1.00 98.19 76 ALA A N 1
ATOM 590 C CA . ALA A 1 76 ? -6.047 6.259 14.527 1.00 98.19 76 ALA A CA 1
ATOM 591 C C . ALA A 1 76 ? -4.834 6.642 15.372 1.00 98.19 76 ALA A C 1
ATOM 593 O O . ALA A 1 76 ? -3.866 5.889 15.464 1.00 98.19 76 ALA A O 1
ATOM 594 N N . LYS A 1 77 ? -4.904 7.796 16.042 1.00 98.12 77 LYS A N 1
ATOM 595 C CA . LYS A 1 77 ? -3.833 8.301 16.901 1.00 98.12 77 LYS A CA 1
ATOM 596 C C . LYS A 1 77 ? -3.554 7.364 18.075 1.00 98.12 77 LYS A C 1
ATOM 598 O O . LYS A 1 77 ? -2.384 7.092 18.336 1.00 98.12 77 LYS A O 1
ATOM 603 N N . LYS A 1 78 ? -4.591 6.856 18.753 1.00 98.00 78 LYS A N 1
ATOM 604 C CA . LYS A 1 78 ? -4.457 5.915 19.881 1.00 98.00 78 LYS A CA 1
ATOM 605 C C . LYS A 1 78 ? -3.744 4.627 19.462 1.00 98.00 78 LYS A C 1
ATOM 607 O O . LYS A 1 78 ? -2.819 4.209 20.144 1.00 98.00 78 LYS A O 1
ATOM 612 N N . LEU A 1 79 ? -4.093 4.062 18.305 1.00 97.88 79 LEU A N 1
ATOM 613 C CA . LEU A 1 79 ? -3.437 2.868 17.745 1.00 97.88 79 LEU A CA 1
ATOM 614 C C . LEU A 1 79 ? -2.134 3.184 16.979 1.00 97.88 79 LEU A C 1
ATOM 616 O O . LEU A 1 79 ? -1.513 2.292 16.393 1.00 97.88 79 LEU A O 1
ATOM 620 N N . GLY A 1 80 ? -1.725 4.457 16.919 1.00 97.75 80 GLY A N 1
ATOM 621 C CA . GLY A 1 80 ? -0.568 4.950 16.163 1.00 97.75 80 GLY A CA 1
ATOM 622 C C . GLY A 1 80 ? -0.666 4.757 14.645 1.00 97.75 80 GLY A C 1
ATOM 623 O O . GLY A 1 80 ? 0.366 4.683 13.962 1.00 97.75 80 GLY A O 1
ATOM 624 N N . LEU A 1 81 ? -1.867 4.523 14.121 1.00 97.56 81 LEU A N 1
ATOM 625 C CA . LEU A 1 81 ? -2.137 4.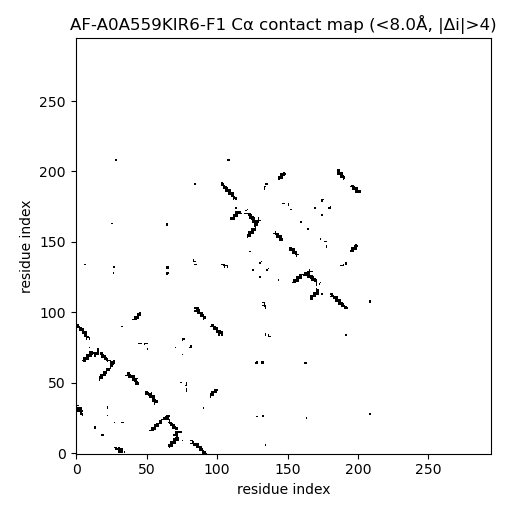250 12.717 1.00 97.56 81 LEU A CA 1
ATOM 626 C C . LEU A 1 81 ? -1.975 5.522 11.874 1.00 97.56 81 LEU A C 1
ATOM 628 O O . LEU A 1 81 ? -2.134 6.640 12.365 1.00 97.56 81 LEU A O 1
ATOM 632 N N . LYS A 1 82 ? -1.619 5.355 10.600 1.00 96.56 82 LYS A N 1
ATOM 633 C CA . LYS A 1 82 ? -1.303 6.468 9.701 1.00 96.56 82 LYS A CA 1
ATOM 634 C C . LYS A 1 82 ? -2.221 6.462 8.489 1.00 96.56 82 LYS A C 1
ATOM 636 O O . LYS A 1 82 ? -2.347 5.444 7.816 1.00 96.56 82 LYS A O 1
ATOM 641 N N . HIS A 1 83 ? -2.789 7.625 8.194 1.00 96.56 83 HIS A N 1
ATOM 642 C CA . HIS A 1 83 ? -3.542 7.862 6.968 1.00 96.56 83 HIS A CA 1
ATOM 643 C C . HIS A 1 83 ? -2.707 7.526 5.720 1.00 96.56 83 HIS A C 1
ATOM 645 O O . HIS A 1 83 ? -1.504 7.808 5.680 1.00 96.56 83 HIS A O 1
ATOM 651 N N . GLY A 1 84 ? -3.338 6.903 4.725 1.00 94.75 84 GLY A N 1
ATOM 652 C CA . GLY A 1 84 ? -2.731 6.449 3.475 1.00 94.75 84 GLY A CA 1
ATOM 653 C C . GLY A 1 84 ? -1.733 5.297 3.633 1.00 94.75 84 GLY A C 1
ATOM 654 O O . GLY A 1 84 ? -1.006 4.990 2.695 1.00 94.75 84 GLY A O 1
ATOM 655 N N . SER A 1 85 ? -1.623 4.687 4.817 1.00 96.06 85 SER A N 1
ATOM 656 C CA . SER A 1 85 ? -0.716 3.554 5.028 1.00 96.06 85 SER A CA 1
ATOM 657 C C . SER A 1 85 ? -1.442 2.232 4.847 1.00 96.06 85 SER A C 1
ATOM 659 O O . SER A 1 85 ? -2.619 2.108 5.182 1.00 96.06 85 SER A O 1
ATOM 661 N N . ARG A 1 86 ? -0.703 1.233 4.367 1.00 96.44 86 ARG A N 1
ATOM 662 C CA . ARG A 1 86 ? -1.231 -0.106 4.142 1.00 96.44 86 ARG A CA 1
ATOM 663 C C . ARG A 1 86 ? -1.038 -1.014 5.346 1.00 96.44 86 ARG A C 1
ATOM 665 O O . ARG A 1 86 ? 0.053 -1.097 5.930 1.00 96.44 86 ARG A O 1
ATOM 672 N N . TYR A 1 87 ? -2.092 -1.748 5.675 1.00 97.69 87 TYR A N 1
ATOM 673 C CA . TYR A 1 87 ? -2.098 -2.699 6.775 1.00 97.69 87 TYR A CA 1
ATOM 674 C C . TYR A 1 87 ? -2.620 -4.055 6.324 1.00 97.69 87 TYR A C 1
ATOM 676 O O . TYR A 1 87 ? -3.547 -4.166 5.527 1.00 97.69 87 TYR A O 1
ATOM 684 N N . ARG A 1 88 ? -2.021 -5.100 6.889 1.00 97.88 88 ARG A N 1
ATOM 685 C CA . ARG A 1 88 ? -2.604 -6.433 6.915 1.00 97.88 88 ARG A CA 1
ATOM 686 C C . ARG A 1 88 ? -3.443 -6.561 8.176 1.00 97.88 88 ARG A C 1
ATOM 688 O O . ARG A 1 88 ? -2.906 -6.437 9.283 1.00 97.88 88 ARG A O 1
ATOM 695 N N . LEU A 1 89 ? -4.720 -6.851 7.992 1.00 98.06 89 LEU A N 1
ATOM 696 C CA . LEU A 1 89 ? -5.644 -7.178 9.061 1.00 98.06 89 LEU A CA 1
ATOM 697 C C . LEU A 1 89 ? -5.679 -8.683 9.291 1.00 98.06 89 LEU A C 1
ATOM 699 O O . LEU A 1 89 ? -5.662 -9.470 8.341 1.00 98.06 89 LEU A O 1
ATOM 703 N N . THR A 1 90 ? -5.743 -9.060 10.560 1.00 98.31 90 THR A N 1
ATOM 704 C CA . THR A 1 90 ? -6.049 -10.421 10.994 1.00 98.31 90 THR A CA 1
ATOM 705 C C . THR A 1 90 ? -7.212 -10.338 11.965 1.00 98.31 90 THR A C 1
ATOM 707 O O . THR A 1 90 ? -7.101 -9.641 12.970 1.00 98.31 90 THR A O 1
ATOM 710 N N . TYR A 1 91 ? -8.298 -11.037 11.663 1.00 98.25 91 TYR A N 1
ATOM 711 C CA . TYR A 1 91 ? -9.451 -11.160 12.538 1.00 98.25 91 TYR A CA 1
ATOM 712 C C . TYR A 1 91 ? -9.471 -12.540 13.198 1.00 98.25 91 TYR A C 1
ATOM 714 O O . TYR A 1 91 ? -9.352 -13.574 12.521 1.00 98.25 91 TYR A O 1
ATOM 722 N N . ASP A 1 92 ? -9.596 -12.532 14.518 1.00 97.88 92 ASP A N 1
ATOM 723 C CA . ASP A 1 92 ? -9.849 -13.704 15.339 1.00 97.88 92 ASP A CA 1
ATOM 724 C C . ASP A 1 92 ? -11.295 -13.677 15.841 1.00 97.88 92 ASP A C 1
ATOM 726 O O . ASP A 1 92 ? -11.695 -12.769 16.566 1.00 97.88 92 ASP A O 1
ATOM 730 N N . GLU A 1 93 ? -12.068 -14.670 15.417 1.00 96.69 93 GLU A N 1
ATOM 731 C CA . GLU A 1 93 ? -13.501 -14.770 15.687 1.00 96.69 93 GLU A CA 1
ATOM 732 C C . GLU A 1 93 ? -13.774 -15.201 17.132 1.00 96.69 93 GLU A C 1
ATOM 734 O O . GLU A 1 93 ? -14.713 -14.709 17.748 1.00 96.69 93 GLU A O 1
ATOM 739 N N . GLU A 1 94 ? -12.915 -16.048 17.714 1.00 96.94 94 GLU A N 1
ATOM 740 C CA . GLU A 1 94 ? -13.093 -16.542 19.087 1.00 96.94 94 GLU A CA 1
ATOM 741 C C . GLU A 1 94 ? -12.954 -15.418 20.121 1.00 96.94 94 GLU A C 1
ATOM 743 O O . GLU A 1 94 ? -13.667 -15.388 21.123 1.00 96.94 94 GLU A O 1
ATOM 748 N N . SER A 1 95 ? -12.036 -14.482 19.871 1.00 96.94 95 SER A N 1
ATOM 749 C CA . SER A 1 95 ? -11.739 -13.356 20.762 1.00 96.94 95 SER A CA 1
ATOM 750 C C . SER A 1 95 ? -12.334 -12.021 20.296 1.00 96.94 95 SER A C 1
ATOM 752 O O . SER A 1 95 ? -12.184 -11.014 20.990 1.00 96.94 95 SER A O 1
ATOM 754 N N . ALA A 1 96 ? -12.997 -11.996 19.134 1.00 97.69 96 ALA A N 1
ATOM 755 C CA . ALA A 1 96 ? -13.473 -10.789 18.455 1.00 97.69 96 ALA A CA 1
ATOM 756 C C . ALA A 1 96 ? -12.382 -9.704 18.300 1.00 97.69 96 ALA A C 1
ATOM 758 O O . ALA A 1 96 ? -12.635 -8.504 18.447 1.00 97.69 96 ALA A O 1
ATOM 759 N N . GLN A 1 97 ? -11.144 -10.114 18.011 1.00 98.25 97 GLN A N 1
ATOM 760 C CA . GLN A 1 97 ? -9.994 -9.212 17.902 1.00 98.25 97 GLN A CA 1
ATOM 761 C C . GLN A 1 97 ? -9.631 -8.934 16.445 1.00 98.25 97 GLN A C 1
ATOM 763 O O . GLN A 1 97 ? -9.384 -9.850 15.660 1.00 98.25 97 GLN A O 1
ATOM 768 N N . LEU A 1 98 ? -9.521 -7.651 16.091 1.00 98.31 98 LEU A N 1
ATOM 769 C CA . LEU A 1 98 ? -9.057 -7.196 14.783 1.00 98.31 98 LEU A CA 1
ATOM 770 C C . LEU A 1 98 ? -7.668 -6.559 14.903 1.00 98.31 98 LEU A C 1
ATOM 772 O O . LEU A 1 98 ? -7.498 -5.431 15.371 1.00 98.31 98 LEU A O 1
ATOM 776 N N . MET A 1 99 ? -6.651 -7.296 14.466 1.00 98.50 99 MET A N 1
ATOM 777 C CA . MET A 1 99 ? -5.246 -6.932 14.634 1.00 98.50 99 MET A CA 1
ATOM 778 C C . MET A 1 99 ? -4.669 -6.238 13.396 1.00 98.50 99 MET A C 1
ATOM 780 O O . MET A 1 99 ? -4.731 -6.772 12.286 1.00 98.50 99 MET A O 1
ATOM 784 N N . PHE A 1 100 ? -3.989 -5.108 13.599 1.00 98.38 100 PHE A N 1
ATOM 785 C CA . PHE A 1 100 ? -3.331 -4.332 12.546 1.00 98.38 100 PHE A CA 1
ATOM 786 C C . PHE A 1 100 ? -1.829 -4.609 12.488 1.00 98.38 100 PHE A C 1
ATOM 788 O O . PHE A 1 100 ? -1.073 -4.277 13.406 1.00 98.38 100 PHE A O 1
ATOM 795 N N . ASN A 1 101 ? -1.363 -5.109 11.344 1.00 97.88 101 ASN A N 1
ATOM 796 C CA . ASN A 1 101 ? 0.056 -5.288 11.054 1.00 97.88 101 ASN A CA 1
ATOM 797 C C . ASN A 1 101 ? 0.481 -4.366 9.912 1.00 97.88 101 ASN A C 1
ATOM 799 O O . ASN A 1 101 ? -0.100 -4.404 8.832 1.00 97.88 101 ASN A O 1
ATOM 803 N N . SER A 1 102 ? 1.504 -3.538 10.133 1.00 96.62 102 SER A N 1
ATOM 804 C CA . SER A 1 102 ? 2.016 -2.644 9.087 1.00 96.62 102 SER A CA 1
ATOM 805 C C . SER A 1 102 ? 2.548 -3.458 7.909 1.00 96.62 102 SER A C 1
ATOM 807 O O . SER A 1 102 ? 3.381 -4.343 8.102 1.00 96.62 102 SER A O 1
ATOM 809 N N . MET A 1 103 ? 2.127 -3.114 6.693 1.00 96.31 103 MET A N 1
ATOM 810 C CA . MET A 1 103 ? 2.604 -3.741 5.461 1.00 96.31 103 MET A CA 1
ATOM 811 C C . MET A 1 103 ? 3.030 -2.650 4.469 1.00 96.31 103 MET A C 1
ATOM 813 O O . MET A 1 103 ? 2.334 -2.385 3.497 1.00 96.31 103 MET A O 1
ATOM 817 N N . PRO A 1 104 ? 4.179 -1.989 4.707 1.00 95.00 104 PRO A N 1
ATOM 818 C CA . PRO A 1 104 ? 4.608 -0.844 3.901 1.00 95.00 104 PRO A CA 1
ATOM 819 C C . PRO A 1 104 ? 5.047 -1.228 2.484 1.00 95.00 104 PRO A C 1
ATOM 821 O O . PRO A 1 104 ? 5.356 -0.346 1.688 1.00 95.00 104 PRO A O 1
ATOM 824 N N . THR A 1 105 ? 5.142 -2.524 2.192 1.00 96.19 105 THR A N 1
ATOM 825 C CA . THR A 1 105 ? 5.624 -3.044 0.921 1.00 96.19 105 THR A CA 1
ATOM 826 C C . THR A 1 105 ? 4.540 -3.881 0.265 1.00 96.19 105 THR A C 1
ATOM 828 O O . THR A 1 105 ? 4.033 -4.815 0.885 1.00 96.19 105 THR A O 1
ATOM 831 N N . SER A 1 106 ? 4.222 -3.573 -0.990 1.00 95.62 106 SER A N 1
ATOM 832 C CA . SER A 1 106 ? 3.314 -4.373 -1.820 1.00 95.62 106 SER A CA 1
ATOM 833 C C . SER A 1 106 ? 4.009 -4.804 -3.096 1.00 95.62 106 SER A C 1
ATOM 835 O O . SER A 1 106 ? 4.890 -4.098 -3.592 1.00 95.62 106 SER A O 1
ATOM 837 N N . ARG A 1 107 ? 3.610 -5.962 -3.621 1.00 95.56 107 ARG A N 1
ATOM 838 C CA . ARG A 1 107 ? 4.221 -6.564 -4.801 1.00 95.56 107 ARG A CA 1
ATOM 839 C C . ARG A 1 107 ? 3.146 -6.971 -5.803 1.00 95.56 107 ARG A C 1
ATOM 841 O O . ARG A 1 107 ? 2.183 -7.622 -5.417 1.00 95.56 107 ARG A O 1
ATOM 848 N N . VAL A 1 108 ? 3.323 -6.596 -7.066 1.00 95.62 108 VAL A N 1
ATOM 849 C CA . VAL A 1 108 ? 2.377 -6.855 -8.163 1.00 95.62 108 VAL A CA 1
ATOM 850 C C . VAL A 1 108 ? 3.167 -7.271 -9.400 1.00 95.62 108 VAL A C 1
ATOM 852 O O . VAL A 1 108 ? 4.221 -6.700 -9.675 1.00 95.62 108 VAL A O 1
ATOM 855 N N . ASN A 1 109 ? 2.698 -8.285 -10.122 1.00 95.19 109 ASN A N 1
ATOM 856 C CA . ASN A 1 109 ? 3.291 -8.682 -11.396 1.00 95.19 109 ASN A CA 1
ATOM 857 C C . ASN A 1 109 ? 2.590 -7.920 -12.518 1.00 95.19 109 ASN A C 1
ATOM 859 O O . ASN A 1 109 ? 1.369 -8.007 -12.620 1.00 95.19 109 ASN A O 1
ATOM 863 N N . VAL A 1 110 ? 3.337 -7.184 -13.339 1.00 95.00 110 VAL A N 1
ATOM 864 C CA . VAL A 1 110 ? 2.754 -6.379 -14.419 1.00 95.00 110 VAL A CA 1
ATOM 865 C C . VAL A 1 110 ? 3.579 -6.490 -15.704 1.00 95.00 110 VAL A C 1
ATOM 867 O O . VAL A 1 110 ? 4.815 -6.515 -15.633 1.00 95.00 110 VAL A O 1
ATOM 870 N N . PRO A 1 111 ? 2.940 -6.537 -16.888 1.00 95.12 111 PRO A N 1
ATOM 871 C CA . PRO A 1 111 ? 3.632 -6.326 -18.154 1.00 95.12 111 PRO A CA 1
ATOM 872 C C . PRO A 1 111 ? 4.174 -4.895 -18.256 1.00 95.12 111 PRO A C 1
ATOM 874 O O . PRO A 1 111 ? 3.514 -3.928 -17.882 1.00 95.12 111 PRO A O 1
ATOM 877 N N . ILE A 1 112 ? 5.385 -4.743 -18.796 1.00 95.31 112 ILE A N 1
ATOM 878 C CA . ILE A 1 112 ? 5.971 -3.417 -19.029 1.00 95.31 112 ILE A CA 1
ATOM 879 C C . ILE A 1 112 ? 5.752 -2.988 -20.475 1.00 95.31 112 ILE A C 1
ATOM 881 O O . ILE A 1 112 ? 6.301 -3.577 -21.411 1.00 95.31 112 ILE A O 1
ATOM 885 N N . THR A 1 113 ? 5.058 -1.867 -20.648 1.00 96.19 113 THR A N 1
ATOM 886 C CA . THR A 1 113 ? 4.936 -1.198 -21.942 1.00 96.19 113 THR A CA 1
ATOM 887 C C . THR A 1 113 ? 6.096 -0.224 -22.133 1.00 96.19 113 THR A C 1
ATOM 889 O O . THR A 1 113 ? 6.357 0.646 -21.299 1.00 96.19 113 THR A O 1
ATOM 892 N N . ILE A 1 114 ? 6.814 -0.344 -23.253 1.00 96.00 114 ILE A N 1
ATOM 893 C CA . ILE A 1 114 ? 7.909 0.574 -23.593 1.00 96.00 114 ILE A CA 1
ATOM 894 C C . ILE A 1 114 ? 7.428 1.615 -24.607 1.00 96.00 114 ILE A C 1
ATOM 896 O O . ILE A 1 114 ? 7.176 1.311 -25.773 1.00 96.00 114 ILE A O 1
ATOM 900 N N . GLU A 1 115 ? 7.371 2.876 -24.181 1.00 94.94 115 GLU A N 1
ATOM 901 C CA . GLU A 1 115 ? 7.053 4.017 -25.036 1.00 94.94 115 GLU A CA 1
ATOM 902 C C . GLU A 1 115 ? 8.263 4.371 -25.920 1.00 94.94 115 GLU A C 1
ATOM 904 O O . GLU A 1 115 ? 9.340 4.737 -25.437 1.00 94.94 115 GLU A O 1
ATOM 909 N N . ARG A 1 116 ? 8.085 4.275 -27.246 1.00 91.12 116 ARG A N 1
ATOM 910 C CA . ARG A 1 116 ? 9.134 4.573 -28.244 1.00 91.12 116 ARG A CA 1
ATOM 911 C C . ARG A 1 116 ? 9.291 6.066 -28.557 1.00 91.12 116 ARG A C 1
ATOM 913 O O . ARG A 1 116 ? 10.255 6.449 -29.214 1.00 91.12 116 ARG A O 1
ATOM 920 N N . SER A 1 117 ? 8.361 6.909 -28.108 1.00 87.88 117 SER A N 1
ATOM 921 C CA . SER A 1 117 ? 8.377 8.345 -28.405 1.00 87.88 117 SER A CA 1
ATOM 922 C C . SER A 1 117 ? 9.563 9.050 -27.740 1.00 87.88 117 SER A C 1
ATOM 924 O O . SER A 1 117 ? 9.706 9.039 -26.517 1.00 87.88 117 SER A O 1
ATOM 926 N N . GLN A 1 118 ? 10.392 9.728 -28.538 1.00 76.06 118 GLN A N 1
ATOM 927 C CA . GLN A 1 118 ? 11.557 10.470 -28.041 1.00 76.06 118 GLN A CA 1
ATOM 928 C C . GLN A 1 118 ? 11.190 11.747 -27.270 1.00 76.06 118 GLN A C 1
ATOM 930 O O . GLN A 1 118 ? 12.016 12.253 -26.516 1.00 76.06 118 GLN A O 1
ATOM 935 N N . ASN A 1 119 ? 9.959 12.250 -27.403 1.00 77.44 119 ASN A N 1
ATOM 936 C CA . ASN A 1 119 ? 9.537 13.531 -26.817 1.00 77.44 119 ASN A CA 1
ATOM 937 C C . ASN A 1 119 ? 9.143 13.427 -25.335 1.00 77.44 119 ASN A C 1
ATOM 939 O O . ASN A 1 119 ? 8.788 14.421 -24.707 1.00 77.44 119 ASN A O 1
ATOM 943 N N . ARG A 1 120 ? 9.160 12.218 -24.769 1.00 77.56 120 ARG A N 1
ATOM 944 C CA . ARG A 1 120 ? 8.601 11.903 -23.446 1.00 77.56 120 ARG A CA 1
ATOM 945 C C . ARG A 1 120 ? 9.660 11.312 -22.514 1.00 77.56 120 ARG A C 1
ATOM 947 O O . ARG A 1 120 ? 9.413 10.391 -21.740 1.00 77.56 120 ARG A O 1
ATOM 954 N N . GLN A 1 121 ? 10.866 11.862 -22.597 1.00 79.31 121 GLN A N 1
ATOM 955 C CA . GLN A 1 121 ? 11.997 11.449 -21.775 1.00 79.31 121 GLN A CA 1
ATOM 956 C C . GLN A 1 121 ? 11.746 11.792 -20.296 1.00 79.31 121 GLN A C 1
ATOM 958 O O . GLN A 1 121 ? 11.153 12.816 -19.964 1.00 79.31 121 GLN A O 1
ATOM 963 N N . ASN A 1 122 ? 12.225 10.929 -19.399 1.00 92.19 122 ASN A N 1
ATOM 964 C CA . ASN A 1 122 ? 12.250 11.142 -17.946 1.00 92.19 122 ASN A CA 1
ATOM 965 C C . ASN A 1 122 ? 10.902 11.122 -17.188 1.00 92.19 122 ASN A C 1
ATOM 967 O O . ASN A 1 122 ? 10.751 11.769 -16.147 1.00 92.19 122 ASN A O 1
ATOM 971 N N . ARG A 1 123 ? 9.921 10.350 -17.655 1.00 96.25 123 ARG A N 1
ATOM 972 C CA . ARG A 1 123 ? 8.687 10.081 -16.900 1.00 96.25 123 ARG A CA 1
ATOM 973 C C . ARG A 1 123 ? 8.384 8.588 -16.836 1.00 96.25 123 ARG A C 1
ATOM 975 O O . ARG A 1 123 ? 8.930 7.836 -17.628 1.00 96.25 123 ARG A O 1
ATOM 982 N N . VAL A 1 124 ? 7.535 8.182 -15.908 1.00 97.25 124 VAL A N 1
ATOM 983 C CA . VAL A 1 124 ? 6.909 6.858 -15.833 1.00 97.25 124 VAL A CA 1
ATOM 984 C C . VAL A 1 124 ? 5.408 7.085 -15.759 1.00 97.25 124 VAL A C 1
ATOM 986 O O . VAL A 1 124 ? 4.974 7.993 -15.047 1.00 97.25 124 VAL A O 1
ATOM 989 N N . VAL A 1 125 ? 4.638 6.314 -16.519 1.00 97.31 125 VAL A N 1
ATOM 990 C CA . VAL A 1 125 ? 3.180 6.296 -16.382 1.00 97.31 125 VAL A CA 1
ATOM 991 C C . VAL A 1 125 ? 2.816 5.051 -15.592 1.00 97.31 125 VAL A C 1
ATOM 993 O O . VAL A 1 125 ? 3.293 3.967 -15.923 1.00 97.31 125 VAL A O 1
ATOM 996 N N . ILE A 1 126 ? 2.040 5.225 -14.530 1.00 97.62 126 ILE A N 1
ATOM 997 C CA . ILE A 1 126 ? 1.476 4.125 -13.748 1.00 97.62 126 ILE A CA 1
ATOM 998 C C . ILE A 1 126 ? -0.019 4.392 -13.681 1.00 97.62 126 ILE A C 1
ATOM 1000 O O . ILE A 1 126 ? -0.414 5.447 -13.179 1.00 97.62 126 ILE A O 1
ATOM 1004 N N . GLY A 1 127 ? -0.816 3.471 -14.211 1.00 96.69 127 GLY A N 1
ATOM 1005 C CA . GLY A 1 127 ? -2.265 3.514 -14.106 1.00 96.69 127 GLY A CA 1
ATOM 1006 C C . GLY A 1 127 ? -2.725 3.582 -12.644 1.00 96.69 127 GLY A C 1
ATOM 1007 O O . GLY A 1 127 ? -2.037 3.096 -11.738 1.00 96.69 127 GLY A O 1
ATOM 1008 N N . TYR A 1 128 ? -3.856 4.243 -12.392 1.00 94.56 128 TYR A N 1
ATOM 1009 C CA . TYR A 1 128 ? -4.339 4.500 -11.031 1.00 94.56 128 TYR A CA 1
ATOM 1010 C C . TYR A 1 128 ? -4.646 3.206 -10.263 1.00 94.56 128 TYR A C 1
ATOM 1012 O O . TYR A 1 128 ? -4.282 3.078 -9.090 1.00 94.56 128 TYR A O 1
ATOM 1020 N N . SER A 1 129 ? -5.235 2.222 -10.941 1.00 93.81 129 SER A N 1
ATOM 1021 C CA . SER A 1 129 ? -5.547 0.903 -10.392 1.00 93.81 129 SER A CA 1
ATOM 1022 C C . SER A 1 129 ? -4.268 0.162 -9.965 1.00 93.81 129 SER A C 1
ATOM 1024 O O . SER A 1 129 ? -4.135 -0.249 -8.807 1.00 93.81 129 SER A O 1
ATOM 1026 N N . LEU A 1 130 ? -3.251 0.109 -10.835 1.00 96.31 130 LEU A N 1
ATOM 1027 C CA . LEU A 1 130 ? -1.952 -0.491 -10.501 1.00 96.31 130 LEU A CA 1
ATOM 1028 C C . LEU A 1 130 ? -1.243 0.248 -9.361 1.00 96.31 130 LEU A C 1
ATOM 1030 O O . LEU A 1 130 ? -0.657 -0.378 -8.470 1.00 96.31 130 LEU A O 1
ATOM 1034 N N . LEU A 1 131 ? -1.270 1.581 -9.381 1.00 96.12 131 LEU A N 1
ATOM 1035 C CA . LEU A 1 131 ? -0.667 2.394 -8.332 1.00 96.12 131 LEU A CA 1
ATOM 1036 C C . LEU A 1 131 ? -1.334 2.114 -6.981 1.00 96.12 131 LEU A C 1
ATOM 1038 O O . LEU A 1 131 ? -0.628 1.930 -5.988 1.00 96.12 131 LEU A O 1
ATOM 1042 N N . SER A 1 132 ? -2.660 1.998 -6.962 1.00 95.06 132 SER A N 1
ATOM 1043 C CA . SER A 1 132 ? -3.433 1.600 -5.787 1.00 95.06 132 SER A CA 1
ATOM 1044 C C . SER A 1 132 ? -3.046 0.192 -5.326 1.00 95.06 132 SER A C 1
ATOM 1046 O O . SER A 1 132 ? -2.695 0.016 -4.166 1.00 95.06 132 SER A O 1
ATOM 1048 N N . MET A 1 133 ? -2.936 -0.805 -6.212 1.00 95.56 133 MET A N 1
ATOM 1049 C CA . MET A 1 133 ? -2.457 -2.151 -5.840 1.00 95.56 133 MET A CA 1
ATOM 1050 C C . MET A 1 133 ? -1.038 -2.166 -5.250 1.00 95.56 133 MET A C 1
ATOM 1052 O O . MET A 1 133 ? -0.738 -2.983 -4.379 1.00 95.56 133 MET A O 1
ATOM 1056 N N . LEU A 1 134 ? -0.161 -1.248 -5.660 1.00 96.25 134 LEU A N 1
ATOM 1057 C CA . LEU A 1 134 ? 1.186 -1.093 -5.099 1.00 96.25 134 LEU A CA 1
ATOM 1058 C C . LEU A 1 134 ? 1.205 -0.378 -3.733 1.00 96.25 134 LEU A C 1
ATOM 1060 O O . LEU A 1 134 ? 2.249 -0.342 -3.081 1.00 96.25 134 LEU A O 1
ATOM 1064 N N . GLY A 1 135 ? 0.078 0.164 -3.271 1.00 94.06 135 GLY A N 1
ATOM 1065 C CA . GLY A 1 135 ? 0.004 0.982 -2.059 1.00 94.06 135 GLY A CA 1
ATOM 1066 C C . GLY A 1 135 ? 0.415 2.427 -2.313 1.00 94.06 135 GLY A C 1
ATOM 1067 O O . GLY A 1 135 ? 1.005 3.075 -1.450 1.00 94.06 135 GLY A O 1
ATOM 1068 N N . GLY A 1 136 ? 0.169 2.940 -3.514 1.00 88.31 136 GLY A N 1
ATOM 1069 C CA . GLY A 1 136 ? 0.212 4.370 -3.759 1.00 88.31 136 GLY A CA 1
ATOM 1070 C C . GLY A 1 136 ? -0.860 5.083 -2.939 1.00 88.31 136 GLY A C 1
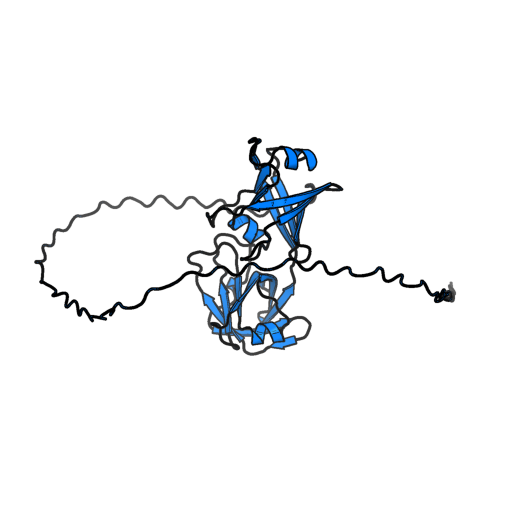ATOM 1071 O O . GLY A 1 136 ? -1.971 4.597 -2.780 1.00 88.31 136 GLY A O 1
ATOM 1072 N N . THR A 1 137 ? -0.506 6.237 -2.389 1.00 81.25 137 THR A N 1
ATOM 1073 C CA . THR A 1 137 ? -1.455 7.114 -1.697 1.00 81.25 137 THR A CA 1
ATOM 1074 C C . THR A 1 137 ? -2.219 7.970 -2.702 1.00 81.25 137 THR A C 1
ATOM 1076 O O . THR A 1 137 ? -1.661 8.275 -3.754 1.00 81.25 137 THR A O 1
ATOM 1079 N N . GLU A 1 138 ? -3.384 8.494 -2.313 1.00 81.94 138 GLU A N 1
ATOM 1080 C CA . GLU A 1 138 ? -4.168 9.491 -3.074 1.00 81.94 138 GLU A CA 1
ATOM 1081 C C . GLU A 1 138 ? -3.319 10.676 -3.577 1.00 81.94 138 GLU A C 1
ATOM 1083 O O . GLU A 1 138 ? -3.535 11.204 -4.663 1.00 81.94 138 GLU A O 1
ATOM 1088 N N . ASN A 1 139 ? -2.283 11.047 -2.816 1.00 87.31 139 ASN A N 1
ATOM 1089 C CA . ASN A 1 139 ? -1.323 12.089 -3.170 1.00 87.31 139 ASN A CA 1
ATOM 1090 C C . ASN A 1 139 ? 0.051 11.491 -3.517 1.00 87.31 139 ASN A C 1
ATOM 1092 O O . ASN A 1 139 ? 0.992 11.585 -2.714 1.00 87.31 139 ASN A O 1
ATOM 1096 N N . PRO A 1 140 ? 0.204 10.835 -4.680 1.00 89.31 140 PRO A N 1
ATOM 1097 C CA . PRO A 1 140 ? 1.457 10.198 -5.030 1.00 89.31 140 PRO A CA 1
ATOM 1098 C C . PRO A 1 140 ? 2.551 11.252 -5.267 1.00 89.31 140 PRO A C 1
ATOM 1100 O O . PRO A 1 140 ? 2.279 12.396 -5.646 1.00 89.31 140 PRO A O 1
ATOM 1103 N N . PRO A 1 141 ? 3.829 10.908 -5.045 1.00 91.69 141 PRO A N 1
ATOM 1104 C CA . PRO A 1 141 ? 4.909 11.856 -5.256 1.00 91.69 141 PRO A CA 1
ATOM 1105 C C . PRO A 1 141 ? 5.032 12.204 -6.744 1.00 91.69 141 PRO A C 1
ATOM 1107 O O . PRO A 1 141 ? 4.997 11.328 -7.602 1.00 91.69 141 PRO A O 1
ATOM 1110 N N . SER A 1 142 ? 5.318 13.470 -7.055 1.00 94.62 142 SER A N 1
ATOM 1111 C CA . SER A 1 142 ? 5.573 13.911 -8.438 1.00 94.62 142 SER A CA 1
ATOM 1112 C C . SER A 1 142 ? 6.781 13.222 -9.090 1.00 94.62 142 SER A C 1
ATOM 1114 O O . SER A 1 142 ? 6.938 13.239 -10.312 1.00 94.62 142 SER A O 1
ATOM 1116 N N . GLN A 1 143 ? 7.661 12.618 -8.286 1.00 96.50 143 GLN A N 1
ATOM 1117 C CA . GLN A 1 143 ? 8.835 11.878 -8.732 1.00 96.50 143 GLN A CA 1
ATOM 1118 C C . GLN A 1 143 ? 8.908 10.520 -8.039 1.00 96.50 143 GLN A C 1
ATOM 1120 O O . GLN A 1 143 ? 8.833 10.434 -6.813 1.00 96.50 143 GLN A O 1
ATOM 1125 N N . LEU A 1 144 ? 9.152 9.477 -8.826 1.00 96.75 144 LEU A N 1
ATOM 1126 C CA . LEU A 1 144 ? 9.311 8.107 -8.365 1.00 96.75 144 LEU A CA 1
ATOM 1127 C C . LEU A 1 144 ? 10.760 7.653 -8.551 1.00 96.75 144 LEU A C 1
ATOM 1129 O O . LEU A 1 144 ? 11.373 7.862 -9.603 1.00 96.75 144 LEU A O 1
ATOM 1133 N N . ARG A 1 145 ? 11.323 7.030 -7.513 1.00 98.00 145 ARG A N 1
ATOM 1134 C CA . ARG A 1 145 ? 12.631 6.374 -7.591 1.00 98.00 145 ARG A CA 1
ATOM 1135 C C . ARG A 1 145 ? 12.410 4.919 -7.960 1.00 98.00 145 ARG A C 1
ATOM 1137 O O . ARG A 1 145 ? 11.732 4.209 -7.228 1.00 98.00 145 ARG A O 1
ATOM 1144 N N . ILE A 1 146 ? 12.995 4.489 -9.066 1.00 97.94 146 ILE A N 1
ATOM 1145 C CA . ILE A 1 146 ? 12.846 3.136 -9.590 1.00 97.94 146 ILE A CA 1
ATOM 1146 C C . ILE A 1 146 ? 14.210 2.462 -9.579 1.00 97.94 146 ILE A C 1
ATOM 1148 O O . ILE A 1 146 ? 15.189 3.045 -10.050 1.00 97.94 146 ILE A O 1
ATOM 1152 N N . LYS A 1 147 ? 14.293 1.248 -9.045 1.00 97.88 147 LYS A N 1
ATOM 1153 C CA . LYS A 1 147 ? 15.540 0.503 -8.898 1.00 97.88 147 LYS A CA 1
ATOM 1154 C C . LYS A 1 147 ? 15.431 -0.887 -9.517 1.00 97.88 147 LYS A C 1
ATOM 1156 O O . LYS A 1 147 ? 14.446 -1.585 -9.311 1.00 97.88 147 LYS A O 1
ATOM 1161 N N . LYS A 1 148 ? 16.482 -1.316 -10.216 1.00 96.38 148 LYS A N 1
ATOM 1162 C CA . LYS A 1 148 ? 16.688 -2.711 -10.629 1.00 96.38 148 LYS A CA 1
ATOM 1163 C C . LYS A 1 148 ? 18.168 -3.053 -10.514 1.00 96.38 148 LYS A C 1
ATOM 1165 O O . LYS A 1 148 ? 19.005 -2.407 -11.144 1.00 96.38 148 LYS A O 1
ATOM 1170 N N . GLY A 1 149 ? 18.494 -4.051 -9.694 1.00 94.69 149 GLY A N 1
ATOM 1171 C CA . GLY A 1 149 ? 19.886 -4.383 -9.385 1.00 94.69 149 GLY A CA 1
ATOM 1172 C C . GLY A 1 149 ? 20.659 -3.153 -8.865 1.00 94.69 149 GLY A C 1
ATOM 1173 O O . GLY A 1 149 ? 20.183 -2.498 -7.929 1.00 94.69 149 GLY A O 1
ATOM 1174 N N . PRO A 1 150 ? 21.824 -2.806 -9.446 1.00 96.06 150 PRO A N 1
ATOM 1175 C CA . PRO A 1 150 ? 22.598 -1.628 -9.045 1.00 96.06 150 PRO A CA 1
ATOM 1176 C C . PRO A 1 150 ? 22.038 -0.309 -9.602 1.00 96.06 150 PRO A C 1
ATOM 1178 O O . PRO A 1 150 ? 22.349 0.763 -9.083 1.00 96.06 150 PRO A O 1
ATOM 1181 N N . THR A 1 151 ? 21.200 -0.360 -10.639 1.00 97.56 151 THR A N 1
ATOM 1182 C CA . THR A 1 151 ? 20.708 0.834 -11.330 1.00 97.56 151 THR A CA 1
ATOM 1183 C C . THR A 1 151 ? 19.539 1.450 -10.575 1.00 97.56 151 THR A C 1
ATOM 1185 O O . THR A 1 151 ? 18.549 0.779 -10.287 1.00 97.56 151 THR A O 1
ATOM 1188 N N . THR A 1 152 ? 19.624 2.752 -10.295 1.00 98.06 152 THR A N 1
ATOM 1189 C CA . THR A 1 152 ? 18.519 3.551 -9.747 1.00 98.06 152 THR A CA 1
ATOM 1190 C C . THR A 1 152 ? 18.247 4.744 -10.655 1.00 98.06 152 THR A C 1
ATOM 1192 O O . THR A 1 152 ? 19.154 5.515 -10.958 1.00 98.06 152 THR A O 1
ATOM 1195 N N . LEU A 1 153 ? 16.992 4.917 -11.058 1.00 98.00 153 LEU A N 1
ATOM 1196 C CA . LEU A 1 153 ? 16.505 6.050 -11.834 1.00 98.00 153 LEU A CA 1
ATOM 1197 C C . LEU A 1 153 ? 15.519 6.872 -11.007 1.00 98.00 153 LEU A C 1
ATOM 1199 O O . LEU A 1 153 ? 14.863 6.367 -10.097 1.00 98.00 153 LEU A O 1
ATOM 1203 N N . LYS A 1 154 ? 15.404 8.155 -11.339 1.00 97.69 154 LYS A N 1
ATOM 1204 C CA . LYS A 1 154 ? 14.423 9.066 -10.754 1.00 97.69 154 LYS A CA 1
ATOM 1205 C C . LYS A 1 154 ? 13.596 9.653 -11.889 1.00 97.69 154 LYS A C 1
ATOM 1207 O O . LYS A 1 154 ? 14.116 10.469 -12.640 1.00 97.69 154 LYS A O 1
ATOM 1212 N N . LEU A 1 155 ? 12.348 9.216 -12.019 1.00 97.44 155 LEU A N 1
ATOM 1213 C CA . LEU A 1 155 ? 11.454 9.593 -13.116 1.00 97.44 155 LEU A CA 1
ATOM 1214 C C . LEU A 1 155 ? 10.286 10.423 -12.580 1.00 97.44 155 LEU A C 1
ATOM 1216 O O . LEU A 1 155 ? 9.873 10.245 -11.434 1.00 97.44 155 LEU A O 1
ATOM 1220 N N . ARG A 1 156 ? 9.737 11.331 -13.392 1.00 97.19 156 ARG A N 1
ATOM 1221 C CA . ARG A 1 156 ? 8.477 12.010 -13.061 1.00 97.19 156 ARG A CA 1
ATOM 1222 C C . ARG A 1 156 ? 7.328 11.004 -13.131 1.00 97.19 156 ARG A C 1
ATOM 1224 O O . ARG A 1 156 ? 7.159 10.379 -14.174 1.00 97.19 156 ARG A O 1
ATOM 1231 N N . LEU A 1 157 ? 6.553 10.866 -12.064 1.00 97.19 157 LEU A N 1
ATOM 1232 C CA . LEU A 1 157 ? 5.361 10.024 -12.079 1.00 97.19 157 LEU A CA 1
ATOM 1233 C C . LEU A 1 157 ? 4.225 10.761 -12.793 1.00 97.19 157 LEU A C 1
ATOM 1235 O O . LEU A 1 157 ? 4.003 11.948 -12.556 1.00 97.19 157 LEU A O 1
ATOM 1239 N N . VAL A 1 158 ? 3.540 10.060 -13.685 1.00 96.50 158 VAL A N 1
ATOM 1240 C CA . VAL A 1 158 ? 2.302 10.496 -14.326 1.00 96.50 158 VAL A CA 1
ATOM 1241 C C . VAL A 1 158 ? 1.259 9.430 -14.031 1.00 96.50 158 VAL A C 1
ATOM 1243 O O . VAL A 1 158 ? 1.487 8.261 -14.330 1.00 96.50 158 VAL A O 1
ATOM 1246 N N . VAL A 1 159 ? 0.144 9.839 -13.439 1.00 96.44 159 VAL A N 1
ATOM 1247 C CA . VAL A 1 159 ? -1.005 8.971 -13.180 1.00 96.44 159 VAL A CA 1
ATOM 1248 C C . VAL A 1 159 ? -2.108 9.414 -14.139 1.00 96.44 159 VAL A C 1
ATOM 1250 O O . VAL A 1 159 ? -2.467 10.594 -14.107 1.00 96.44 159 VAL A O 1
ATOM 1253 N N . PRO A 1 160 ? -2.554 8.553 -15.065 1.00 95.06 160 PRO A N 1
ATOM 1254 C CA . PRO A 1 160 ? -3.684 8.840 -15.944 1.00 95.06 160 PRO A CA 1
ATOM 1255 C C . PRO A 1 160 ? -4.970 9.099 -15.151 1.00 95.06 160 PRO A C 1
ATOM 1257 O O . PRO A 1 160 ? -5.108 8.631 -14.027 1.00 95.06 160 PRO A O 1
ATOM 1260 N N . GLU A 1 161 ? -5.915 9.823 -15.752 1.00 91.50 161 GLU A N 1
ATOM 1261 C CA . GLU A 1 161 ? -7.218 10.122 -15.128 1.00 91.50 161 GLU A CA 1
ATOM 1262 C C . GLU A 1 161 ? -8.143 8.895 -15.055 1.00 91.50 161 GLU A C 1
ATOM 1264 O O . GLU A 1 161 ? -9.095 8.896 -14.286 1.00 91.50 161 GLU A O 1
ATOM 1269 N N . ASN A 1 162 ? -7.880 7.846 -15.843 1.00 91.69 162 ASN A N 1
ATOM 1270 C CA . ASN A 1 162 ? -8.675 6.623 -15.811 1.00 91.69 162 ASN A CA 1
ATOM 1271 C C . ASN A 1 162 ? -8.355 5.799 -14.553 1.00 91.69 162 ASN A C 1
ATOM 1273 O O . ASN A 1 162 ? -7.263 5.240 -14.427 1.00 91.69 162 ASN A O 1
ATOM 1277 N N . GLU A 1 163 ? -9.332 5.686 -13.655 1.00 86.62 163 GLU A N 1
ATOM 1278 C CA . GLU A 1 163 ? -9.200 5.001 -12.366 1.00 86.62 163 GLU A CA 1
ATOM 1279 C C . GLU A 1 163 ? -8.960 3.489 -12.496 1.00 86.62 163 GLU A C 1
ATOM 1281 O O . GLU A 1 163 ? -8.336 2.875 -11.630 1.00 86.62 163 GLU A O 1
ATOM 1286 N N . LEU A 1 164 ? -9.386 2.889 -13.609 1.00 89.44 164 LEU A N 1
ATOM 1287 C CA . LEU A 1 164 ? -9.242 1.455 -13.870 1.00 89.44 164 LEU A CA 1
ATOM 1288 C C . LEU A 1 164 ? -7.955 1.103 -14.628 1.00 89.44 164 LEU A C 1
ATOM 1290 O O . LEU A 1 164 ? -7.727 -0.060 -14.941 1.00 89.44 164 LEU A O 1
ATOM 1294 N N . ASP A 1 165 ? -7.113 2.089 -14.946 1.00 93.69 165 ASP A N 1
ATOM 1295 C CA . ASP A 1 165 ? -5.890 1.850 -15.707 1.00 93.69 165 ASP A CA 1
ATOM 1296 C C . ASP A 1 165 ? -4.862 1.053 -14.882 1.00 93.69 165 ASP A C 1
ATOM 1298 O O . ASP A 1 165 ? -4.493 1.435 -13.766 1.00 93.69 165 ASP A O 1
ATOM 1302 N N . GLU A 1 166 ? -4.384 -0.052 -15.447 1.00 95.44 166 GLU A N 1
ATOM 1303 C CA . GLU A 1 166 ? -3.385 -0.954 -14.864 1.00 95.44 166 GLU A CA 1
ATOM 1304 C C . GLU A 1 166 ? -2.021 -0.852 -15.563 1.00 95.44 166 GLU A C 1
ATOM 1306 O O . GLU A 1 166 ? -1.083 -1.571 -15.212 1.00 95.44 166 GLU A O 1
ATOM 1311 N N . ASP A 1 167 ? -1.875 0.041 -16.544 1.00 96.19 167 ASP A N 1
ATOM 1312 C CA . ASP A 1 167 ? -0.677 0.094 -17.368 1.00 96.19 167 ASP A CA 1
ATOM 1313 C C . ASP A 1 167 ? 0.553 0.580 -16.593 1.00 96.19 167 ASP A C 1
ATOM 1315 O O . ASP A 1 167 ? 0.532 1.549 -15.825 1.00 96.19 167 ASP A O 1
ATOM 1319 N N . PHE A 1 168 ? 1.690 -0.053 -16.885 1.00 97.12 168 PHE A N 1
ATOM 1320 C CA . PHE A 1 168 ? 3.003 0.421 -16.472 1.00 97.12 168 PHE A CA 1
ATOM 1321 C C . PHE A 1 168 ? 3.844 0.774 -17.701 1.00 97.12 168 PHE A C 1
ATOM 1323 O O . PHE A 1 168 ? 4.350 -0.103 -18.408 1.00 97.12 168 PHE A O 1
ATOM 1330 N N . VAL A 1 169 ? 4.024 2.073 -17.954 1.00 96.75 169 VAL A N 1
ATOM 1331 C CA . VAL A 1 169 ? 4.707 2.571 -19.156 1.00 96.75 169 VAL A CA 1
ATOM 1332 C C . VAL A 1 169 ? 6.034 3.240 -18.813 1.00 96.75 169 VAL A C 1
ATOM 1334 O O . VAL A 1 169 ? 6.094 4.219 -18.060 1.00 96.75 169 VAL A O 1
ATOM 1337 N N . LEU A 1 170 ? 7.110 2.762 -19.441 1.00 96.62 170 LEU A N 1
ATOM 1338 C CA . LEU A 1 170 ? 8.447 3.351 -19.361 1.00 96.62 170 LEU A CA 1
ATOM 1339 C C . LEU A 1 170 ? 8.917 3.893 -20.714 1.00 96.62 170 LEU A C 1
ATOM 1341 O O . LEU A 1 170 ? 8.711 3.254 -21.742 1.00 96.62 170 LEU A O 1
ATOM 1345 N N . PRO A 1 171 ? 9.651 5.017 -20.744 1.00 96.38 171 PRO A N 1
ATOM 1346 C CA . PRO A 1 171 ? 10.328 5.462 -21.949 1.00 96.38 171 PRO A CA 1
ATOM 1347 C C . PRO A 1 171 ? 11.477 4.504 -22.277 1.00 96.38 171 PRO A C 1
ATOM 1349 O O . PRO A 1 171 ? 12.194 4.043 -21.381 1.00 96.38 171 PRO A O 1
ATOM 1352 N N . SER A 1 172 ? 11.701 4.264 -23.570 1.00 95.25 172 SER A N 1
ATOM 1353 C CA . SER A 1 172 ? 12.732 3.347 -24.084 1.00 95.25 172 SER A CA 1
ATOM 1354 C C . SER A 1 172 ? 14.116 3.540 -23.455 1.00 95.25 172 SER A C 1
ATOM 1356 O O . SER A 1 172 ? 14.769 2.568 -23.087 1.00 95.25 172 SER A O 1
ATOM 1358 N N . GLN A 1 173 ? 14.543 4.786 -23.234 1.00 95.06 173 GLN A N 1
ATOM 1359 C CA . GLN A 1 173 ? 15.829 5.089 -22.601 1.00 95.06 173 GLN A CA 1
ATOM 1360 C C . GLN A 1 173 ? 15.906 4.629 -21.133 1.00 95.06 173 GLN A C 1
ATOM 1362 O O . GLN A 1 173 ? 16.963 4.188 -20.681 1.00 95.06 173 GLN A O 1
ATOM 1367 N N . ALA A 1 174 ? 14.814 4.749 -20.368 1.00 96.12 174 ALA A N 1
ATOM 1368 C CA . ALA A 1 174 ? 14.775 4.294 -18.978 1.00 96.12 174 ALA A CA 1
ATOM 1369 C C . ALA A 1 174 ? 14.732 2.766 -18.909 1.00 96.12 174 ALA A C 1
ATOM 1371 O O . ALA A 1 174 ? 15.482 2.179 -18.130 1.00 96.12 174 ALA A O 1
ATOM 1372 N N . ALA A 1 175 ? 13.922 2.136 -19.764 1.00 95.81 175 ALA A N 1
ATOM 1373 C CA . ALA A 1 175 ? 13.867 0.684 -19.885 1.00 95.81 175 ALA A CA 1
ATOM 1374 C C . ALA A 1 175 ? 15.242 0.100 -20.251 1.00 95.81 175 ALA A C 1
ATOM 1376 O O . ALA A 1 175 ? 15.721 -0.791 -19.557 1.00 95.81 175 ALA A O 1
ATOM 1377 N N . ALA A 1 176 ? 15.939 0.681 -21.236 1.00 95.56 176 ALA A N 1
ATOM 1378 C CA . ALA A 1 176 ? 17.288 0.266 -21.623 1.00 95.56 176 ALA A CA 1
ATOM 1379 C C . ALA A 1 176 ? 18.306 0.407 -20.477 1.00 95.56 176 ALA A C 1
ATOM 1381 O O . ALA A 1 176 ? 19.075 -0.514 -20.219 1.00 95.56 176 ALA A O 1
ATOM 1382 N N . LYS A 1 177 ? 18.284 1.521 -19.727 1.00 96.38 177 LYS A N 1
ATOM 1383 C CA . LYS A 1 177 ? 19.149 1.718 -18.542 1.00 96.38 177 LYS A CA 1
ATOM 1384 C C . LYS A 1 177 ? 18.878 0.697 -17.436 1.00 96.38 177 LYS A C 1
ATOM 1386 O O . LYS A 1 177 ? 19.795 0.306 -16.718 1.00 96.38 177 LYS A O 1
ATOM 1391 N N . LEU A 1 178 ? 17.624 0.283 -17.289 1.00 95.88 178 LEU A N 1
ATOM 1392 C CA . LEU A 1 178 ? 17.208 -0.776 -16.376 1.00 95.88 178 LEU A CA 1
ATOM 1393 C C . LEU A 1 178 ? 17.363 -2.175 -17.006 1.00 95.88 178 LEU A C 1
ATOM 1395 O O . LEU A 1 178 ? 17.018 -3.160 -16.367 1.00 95.88 178 LEU A O 1
ATOM 1399 N N . GLY A 1 179 ? 17.847 -2.315 -18.243 1.00 95.38 179 GLY A N 1
ATOM 1400 C CA . GLY A 1 179 ? 17.926 -3.606 -18.935 1.00 95.38 179 GLY A CA 1
ATOM 1401 C C . GLY A 1 179 ? 16.587 -4.353 -18.955 1.00 95.38 179 GLY A C 1
ATOM 1402 O O . GLY A 1 179 ? 16.532 -5.520 -18.571 1.00 95.38 179 GLY A O 1
ATOM 1403 N N . LEU A 1 180 ? 15.494 -3.645 -19.248 1.00 94.19 180 LEU A N 1
ATOM 1404 C CA . LEU A 1 180 ? 14.137 -4.183 -19.386 1.00 94.19 180 LEU A CA 1
ATOM 1405 C C . LEU A 1 180 ? 13.776 -4.293 -20.871 1.00 94.19 180 LEU A C 1
ATOM 1407 O O . LEU A 1 180 ? 14.125 -3.404 -21.650 1.00 94.19 180 LEU A O 1
ATOM 1411 N N . ASN A 1 181 ? 13.044 -5.347 -21.233 1.00 90.75 181 ASN A N 1
ATOM 1412 C CA . ASN A 1 181 ? 12.566 -5.601 -22.592 1.00 90.75 181 ASN A CA 1
ATOM 1413 C C . ASN A 1 181 ? 11.038 -5.443 -22.664 1.00 90.75 181 ASN A C 1
ATOM 1415 O O . ASN A 1 181 ? 10.341 -5.642 -21.672 1.00 90.75 181 ASN A O 1
ATOM 1419 N N . SER A 1 182 ? 10.515 -5.065 -23.835 1.00 76.81 182 SER A N 1
ATOM 1420 C CA . SER A 1 182 ? 9.072 -4.903 -24.067 1.00 76.81 182 SER A CA 1
ATOM 1421 C C . SER A 1 182 ? 8.429 -6.256 -24.364 1.00 76.81 182 SER A C 1
ATOM 1423 O O . SER A 1 182 ? 8.376 -6.646 -25.528 1.00 76.81 182 SER A O 1
ATOM 1425 N N . SER A 1 183 ? 8.001 -6.973 -23.331 1.00 74.19 183 SER A N 1
ATOM 1426 C CA . SER A 1 183 ? 7.206 -8.217 -23.418 1.00 74.19 183 SER A CA 1
ATOM 1427 C C . SER A 1 183 ? 7.129 -8.916 -22.071 1.00 74.19 183 SER A C 1
ATOM 1429 O O . SER A 1 183 ? 6.208 -9.689 -21.826 1.00 74.19 183 SER A O 1
ATOM 1431 N N . ASP A 1 184 ? 8.123 -8.672 -21.224 1.00 85.81 184 ASP A N 1
ATOM 1432 C CA . ASP A 1 184 ? 8.307 -9.447 -20.016 1.00 85.81 184 ASP A CA 1
ATOM 1433 C C . ASP A 1 184 ? 7.439 -8.851 -18.909 1.00 85.81 184 ASP A C 1
ATOM 1435 O O . ASP A 1 184 ? 7.479 -7.645 -18.631 1.00 85.81 184 ASP A O 1
ATOM 1439 N N . SER A 1 185 ? 6.637 -9.706 -18.282 1.00 92.81 185 SER A N 1
ATOM 1440 C CA . SER A 1 185 ? 6.014 -9.362 -17.013 1.00 92.81 185 SER A CA 1
ATOM 1441 C C . SER A 1 185 ? 7.087 -9.346 -15.934 1.00 92.81 185 SER A C 1
ATOM 1443 O O . SER A 1 185 ? 7.986 -10.191 -15.905 1.00 92.81 185 SER A O 1
ATOM 1445 N N . HIS A 1 186 ? 7.011 -8.353 -15.061 1.00 94.38 186 HIS A N 1
ATOM 1446 C CA . HIS A 1 186 ? 7.966 -8.173 -13.988 1.00 94.38 186 HIS A CA 1
ATOM 1447 C C . HIS A 1 186 ? 7.242 -7.953 -12.670 1.00 94.38 186 HIS A C 1
ATOM 1449 O O . HIS A 1 186 ? 6.308 -7.153 -12.579 1.00 94.38 186 HIS A O 1
ATOM 1455 N N . TRP A 1 187 ? 7.753 -8.576 -11.609 1.00 95.69 187 TRP A N 1
ATOM 1456 C CA . TRP A 1 187 ? 7.337 -8.220 -10.263 1.00 95.69 187 TRP A CA 1
ATOM 1457 C C . TRP A 1 187 ? 7.850 -6.832 -9.871 1.00 95.69 187 TRP A C 1
ATOM 1459 O O . TRP A 1 187 ? 9.043 -6.627 -9.594 1.00 95.69 187 TRP A O 1
ATOM 1469 N N . LEU A 1 188 ? 6.912 -5.902 -9.769 1.00 97.06 188 LEU A N 1
ATOM 1470 C CA . LEU A 1 188 ? 7.083 -4.614 -9.128 1.00 97.06 188 LEU A CA 1
ATOM 1471 C C . LEU A 1 188 ? 6.876 -4.750 -7.630 1.00 97.06 188 LEU A C 1
ATOM 1473 O O . LEU A 1 188 ? 5.889 -5.322 -7.187 1.00 97.06 188 LEU A O 1
ATOM 1477 N N . GLU A 1 189 ? 7.783 -4.181 -6.852 1.00 97.44 189 GLU A N 1
ATOM 1478 C CA . GLU A 1 189 ? 7.643 -4.038 -5.410 1.00 97.44 189 GLU A CA 1
ATOM 1479 C C . GLU A 1 189 ? 7.727 -2.556 -5.050 1.00 97.44 189 GLU A C 1
ATOM 1481 O O . GLU A 1 189 ? 8.717 -1.900 -5.366 1.00 97.44 189 GLU A O 1
ATOM 1486 N N . TYR A 1 190 ? 6.711 -2.003 -4.396 1.00 97.62 190 TYR A N 1
ATOM 1487 C CA . TYR A 1 190 ? 6.733 -0.619 -3.930 1.00 97.62 190 TYR A CA 1
ATOM 1488 C C . TYR A 1 190 ? 6.825 -0.569 -2.415 1.00 97.62 190 TYR A C 1
ATOM 1490 O O . TYR A 1 190 ? 6.041 -1.212 -1.725 1.00 97.62 190 TYR A O 1
ATOM 1498 N N . ASN A 1 191 ? 7.763 0.228 -1.903 1.00 96.69 191 ASN A N 1
ATOM 1499 C CA . ASN A 1 191 ? 7.907 0.500 -0.479 1.00 96.69 191 ASN A CA 1
ATOM 1500 C C . ASN A 1 191 ? 7.411 1.921 -0.162 1.00 96.69 191 ASN A C 1
ATOM 1502 O O . ASN A 1 191 ? 8.056 2.907 -0.530 1.00 96.69 191 ASN A O 1
ATOM 1506 N N . GLN A 1 192 ? 6.298 2.025 0.567 1.00 94.75 192 GLN A N 1
ATOM 1507 C CA . GLN A 1 192 ? 5.641 3.280 0.955 1.00 94.75 192 GLN A CA 1
ATOM 1508 C C . GLN A 1 192 ? 6.532 4.183 1.824 1.00 94.75 192 GLN A C 1
ATOM 1510 O O . GLN A 1 192 ? 6.434 5.410 1.760 1.00 94.75 192 GLN A O 1
ATOM 1515 N N . VAL A 1 193 ? 7.429 3.598 2.624 1.00 93.31 193 VAL A N 1
ATOM 1516 C CA . VAL A 1 193 ? 8.305 4.344 3.540 1.00 93.31 193 VAL A CA 1
ATOM 1517 C C . VAL A 1 193 ? 9.450 5.000 2.775 1.00 93.31 193 VAL A C 1
ATOM 1519 O O . VAL A 1 193 ? 9.720 6.187 2.953 1.00 93.31 193 VAL A O 1
ATOM 1522 N N . THR A 1 194 ? 10.126 4.248 1.903 1.00 95.06 194 THR A N 1
ATOM 1523 C CA . THR A 1 194 ? 11.265 4.762 1.122 1.00 95.06 194 THR A CA 1
ATOM 1524 C C . THR A 1 194 ? 10.843 5.441 -0.180 1.00 95.06 194 THR A C 1
ATOM 1526 O O . THR A 1 194 ? 11.666 6.111 -0.814 1.00 95.06 194 THR A O 1
ATOM 1529 N N . ARG A 1 195 ? 9.572 5.278 -0.576 1.00 94.56 195 ARG A N 1
ATOM 1530 C CA . ARG A 1 195 ? 8.989 5.714 -1.853 1.00 94.56 195 ARG A CA 1
ATOM 1531 C C . ARG A 1 195 ? 9.800 5.222 -3.051 1.00 94.56 195 ARG A C 1
ATOM 1533 O O . ARG A 1 195 ? 10.043 5.963 -4.008 1.00 94.56 195 ARG A O 1
ATOM 1540 N N . MET A 1 196 ? 10.269 3.982 -2.961 1.00 97.19 196 MET A N 1
ATOM 1541 C CA . MET A 1 196 ? 11.080 3.337 -3.985 1.00 97.19 196 MET A CA 1
ATOM 1542 C C . MET A 1 196 ? 10.314 2.164 -4.586 1.00 97.19 196 MET A C 1
ATOM 1544 O O . MET A 1 196 ? 9.770 1.335 -3.860 1.00 97.19 196 MET A O 1
ATOM 1548 N N . LEU A 1 197 ? 10.286 2.126 -5.915 1.00 97.88 197 LEU A N 1
ATOM 1549 C CA . LEU A 1 197 ? 9.773 1.018 -6.703 1.00 97.88 197 LEU A CA 1
ATOM 1550 C C . LEU A 1 197 ? 10.949 0.140 -7.132 1.00 97.88 197 LEU A C 1
ATOM 1552 O O . LEU A 1 197 ? 11.929 0.637 -7.689 1.00 97.88 197 LEU A O 1
ATOM 1556 N N . TYR A 1 198 ? 10.859 -1.156 -6.892 1.00 97.81 198 TYR A N 1
ATOM 1557 C CA . TYR A 1 198 ? 11.878 -2.132 -7.230 1.00 97.81 198 TYR A CA 1
ATOM 1558 C C . TYR A 1 198 ? 11.349 -3.071 -8.305 1.00 97.81 198 TYR A C 1
ATOM 1560 O O . TYR A 1 198 ? 10.254 -3.612 -8.189 1.00 97.81 198 TYR A O 1
ATOM 1568 N N . PHE A 1 199 ? 12.168 -3.311 -9.320 1.00 96.06 199 PHE A N 1
ATOM 1569 C CA . PHE A 1 199 ? 12.028 -4.479 -10.174 1.00 96.06 199 PHE A CA 1
ATOM 1570 C C . PHE A 1 199 ? 12.736 -5.641 -9.499 1.00 96.06 199 PHE A C 1
ATOM 1572 O O . PHE A 1 199 ? 13.967 -5.660 -9.386 1.00 96.06 199 PHE A O 1
ATOM 1579 N N . THR A 1 200 ? 11.948 -6.602 -9.043 1.00 90.88 200 THR A N 1
ATOM 1580 C CA . THR A 1 200 ? 12.455 -7.845 -8.467 1.00 90.88 200 THR A CA 1
ATOM 1581 C C . THR A 1 200 ? 12.531 -8.884 -9.583 1.00 90.88 200 THR A C 1
ATOM 1583 O O . THR A 1 200 ? 11.611 -8.997 -10.382 1.00 90.88 200 THR A O 1
ATOM 1586 N N . GLY A 1 201 ? 13.668 -9.567 -9.724 1.00 79.38 201 GLY A N 1
ATOM 1587 C CA . GLY A 1 201 ? 13.845 -10.568 -10.778 1.00 79.38 201 GLY A CA 1
ATOM 1588 C C . GLY A 1 201 ? 13.032 -11.832 -10.493 1.00 79.38 201 GLY A C 1
ATOM 1589 O O . GLY A 1 201 ? 13.087 -12.371 -9.388 1.00 79.38 201 GLY A O 1
ATOM 1590 N N . ASP A 1 202 ? 12.303 -12.309 -11.494 1.00 62.09 202 ASP A N 1
ATOM 1591 C CA . ASP A 1 202 ? 11.487 -13.519 -11.441 1.00 62.09 202 ASP A CA 1
ATOM 1592 C C . ASP A 1 202 ? 12.355 -14.767 -11.625 1.00 62.09 202 ASP A C 1
ATOM 1594 O O . ASP A 1 202 ? 12.900 -14.974 -12.704 1.00 62.09 202 ASP A O 1
ATOM 1598 N N . LYS A 1 203 ? 12.435 -15.614 -10.590 1.00 51.06 203 LYS A N 1
ATOM 1599 C CA . LYS A 1 203 ? 12.322 -17.090 -10.705 1.00 51.06 203 LYS A CA 1
ATOM 1600 C C . LYS A 1 203 ? 11.851 -17.777 -9.413 1.00 51.06 203 LYS A C 1
ATOM 1602 O O . LYS A 1 203 ? 11.671 -18.988 -9.426 1.00 51.06 203 LYS A O 1
ATOM 1607 N N . SER A 1 204 ? 11.632 -17.074 -8.299 1.00 44.19 204 SER A N 1
ATOM 1608 C CA . SER A 1 204 ? 11.086 -17.695 -7.085 1.00 44.19 204 SER A CA 1
ATOM 1609 C C . SER A 1 204 ? 9.577 -17.470 -6.982 1.00 44.19 204 SER A C 1
ATOM 1611 O O . SER A 1 204 ? 9.103 -16.336 -6.996 1.00 44.19 204 SER A O 1
ATOM 1613 N N . HIS A 1 205 ? 8.846 -18.582 -6.907 1.00 43.50 205 HIS A N 1
ATOM 1614 C CA . HIS A 1 205 ? 7.399 -18.734 -6.758 1.00 43.50 205 HIS A CA 1
ATOM 1615 C C . HIS A 1 205 ? 6.763 -17.768 -5.737 1.00 43.50 205 HIS A C 1
ATOM 1617 O O . HIS A 1 205 ? 6.600 -18.101 -4.565 1.00 43.50 205 HIS A O 1
ATOM 1623 N N . GLY A 1 206 ? 6.401 -16.561 -6.173 1.00 45.75 206 GLY A N 1
ATOM 1624 C CA . GLY A 1 206 ? 5.479 -15.696 -5.439 1.00 45.75 206 GLY A CA 1
ATOM 1625 C C . GLY A 1 206 ? 4.034 -16.147 -5.670 1.00 45.75 206 GLY A C 1
ATOM 1626 O O . GLY A 1 206 ? 3.768 -16.755 -6.712 1.00 45.75 206 GLY A O 1
ATOM 1627 N N . PRO A 1 207 ? 3.105 -15.872 -4.734 1.00 47.41 207 PRO A N 1
ATOM 1628 C CA . PRO A 1 207 ? 1.691 -16.176 -4.921 1.00 47.41 207 PRO A CA 1
ATOM 1629 C C . PRO A 1 207 ? 1.227 -15.502 -6.209 1.00 47.41 207 PRO A C 1
ATOM 1631 O O . PRO A 1 207 ? 1.276 -14.278 -6.334 1.00 47.41 207 PRO A O 1
ATOM 1634 N N . GLN A 1 208 ? 0.864 -16.316 -7.198 1.00 46.25 208 GLN A N 1
ATOM 1635 C CA . GLN A 1 208 ? 0.312 -15.825 -8.447 1.00 46.25 208 GLN A CA 1
ATOM 1636 C C . GLN A 1 208 ? -0.965 -15.072 -8.092 1.00 46.25 208 GLN A C 1
ATOM 1638 O O . GLN A 1 208 ? -1.906 -15.658 -7.558 1.00 46.25 208 GLN A O 1
ATOM 1643 N N . HIS A 1 209 ? -0.980 -13.767 -8.357 1.00 49.47 209 HIS A N 1
ATOM 1644 C CA . HIS A 1 209 ? -2.239 -13.065 -8.495 1.00 49.47 209 HIS A CA 1
ATOM 1645 C C . HIS A 1 209 ? -2.921 -13.726 -9.687 1.00 49.47 209 HIS A C 1
ATOM 1647 O O . HIS A 1 209 ? -2.499 -13.547 -10.831 1.00 49.47 209 HIS A O 1
ATOM 1653 N N . VAL A 1 210 ? -3.890 -14.594 -9.404 1.00 42.56 210 VAL A N 1
ATOM 1654 C CA . VAL A 1 210 ? -4.833 -15.046 -10.412 1.00 42.56 210 VAL A CA 1
ATOM 1655 C C . VAL A 1 210 ? -5.540 -13.766 -10.802 1.00 42.56 210 VAL A C 1
ATOM 1657 O O . VAL A 1 210 ? -6.373 -13.278 -10.044 1.00 42.56 210 VAL A O 1
ATOM 1660 N N . SER A 1 211 ? -5.149 -13.173 -11.931 1.00 45.41 211 SER A N 1
ATOM 1661 C CA . SER A 1 211 ? -6.036 -12.291 -12.672 1.00 45.41 211 SER A CA 1
ATOM 1662 C C . SER A 1 211 ? -7.335 -13.075 -12.741 1.00 45.41 211 SER A C 1
ATOM 1664 O O . SER A 1 211 ? -7.385 -14.098 -13.428 1.00 45.41 211 SER A O 1
ATOM 1666 N N . GLN A 1 212 ? -8.320 -12.724 -11.911 1.00 43.00 212 GLN A N 1
ATOM 1667 C CA . GLN A 1 212 ? -9.645 -13.289 -12.039 1.00 43.00 212 GLN A CA 1
ATOM 1668 C C . GLN A 1 212 ? -10.037 -12.898 -13.450 1.00 43.00 212 GLN A C 1
ATOM 1670 O O . GLN A 1 212 ? -10.313 -11.734 -13.725 1.00 43.00 212 GLN A O 1
ATOM 1675 N N . GLY A 1 213 ? -9.914 -13.851 -14.377 1.00 33.88 213 GLY A N 1
ATOM 1676 C CA . GLY A 1 213 ? -10.488 -13.714 -15.691 1.00 33.88 213 GLY A CA 1
ATOM 1677 C C . GLY A 1 213 ? -11.936 -13.414 -15.396 1.00 33.88 213 GLY A C 1
ATOM 1678 O O . GLY A 1 213 ? -12.623 -14.270 -14.839 1.00 33.88 213 GLY A O 1
ATOM 1679 N N . PHE A 1 214 ? -12.335 -12.166 -15.634 1.00 38.47 214 PHE A N 1
ATOM 1680 C CA . PHE A 1 214 ? -13.719 -11.763 -15.552 1.00 38.47 214 PHE A CA 1
ATOM 1681 C C . PHE A 1 214 ? -14.479 -12.814 -16.341 1.00 38.47 214 PHE A C 1
ATOM 1683 O O . PHE A 1 214 ? -14.306 -12.934 -17.557 1.00 38.47 214 PHE A O 1
ATOM 1690 N N . ALA A 1 215 ? -15.229 -13.649 -15.621 1.00 36.00 215 ALA A N 1
ATOM 1691 C CA . ALA A 1 215 ? -16.198 -14.519 -16.237 1.00 36.00 215 ALA A CA 1
ATOM 1692 C C . ALA A 1 215 ? -17.025 -13.595 -17.124 1.00 36.00 215 ALA A C 1
ATOM 1694 O O . ALA A 1 215 ? -17.568 -12.605 -16.625 1.00 36.00 215 ALA A O 1
ATOM 1695 N N . GLU A 1 216 ? -17.013 -13.859 -18.433 1.00 36.22 216 GLU A N 1
ATOM 1696 C CA . GLU A 1 216 ? -17.862 -13.165 -19.390 1.00 36.22 216 GLU A CA 1
ATOM 1697 C C . GLU A 1 216 ? -19.235 -13.011 -18.746 1.00 36.22 216 GLU A C 1
ATOM 1699 O O . GLU A 1 216 ? -19.890 -14.008 -18.425 1.00 36.22 216 GLU A O 1
ATOM 1704 N N . GLN A 1 217 ? -19.652 -11.765 -18.503 1.00 36.53 217 GLN A N 1
ATOM 1705 C CA . GLN A 1 217 ? -21.022 -11.501 -18.102 1.00 36.53 217 GLN A CA 1
ATOM 1706 C C . GLN A 1 217 ? -21.923 -12.248 -19.094 1.00 36.53 217 GLN A C 1
ATOM 1708 O O . GLN A 1 217 ? -21.780 -12.044 -20.307 1.00 36.53 217 GLN A O 1
ATOM 1713 N N . PRO A 1 218 ? -22.823 -13.135 -18.632 1.00 36.12 218 PRO A N 1
ATOM 1714 C CA . PRO A 1 218 ? -23.728 -13.824 -19.529 1.00 36.12 218 PRO A CA 1
ATOM 1715 C C . PRO A 1 218 ? -24.497 -12.765 -20.310 1.00 36.12 218 PRO A C 1
ATOM 1717 O O . PRO A 1 218 ? -25.150 -11.896 -19.730 1.00 36.12 218 PRO A O 1
ATOM 1720 N N . LYS A 1 219 ? -24.357 -12.820 -21.640 1.00 36.91 219 LYS A N 1
ATOM 1721 C CA . LYS A 1 219 ? -25.026 -11.932 -22.592 1.00 36.91 219 LYS A CA 1
ATOM 1722 C C . LYS A 1 219 ? -26.487 -11.803 -22.182 1.00 36.91 219 LYS A C 1
ATOM 1724 O O . LYS A 1 219 ? -27.243 -12.770 -22.289 1.00 36.91 219 LYS A O 1
ATOM 1729 N N . GLN A 1 220 ? -26.865 -10.617 -21.707 1.00 40.81 220 GLN A N 1
ATOM 1730 C CA . GLN A 1 220 ? -28.246 -10.311 -21.379 1.00 40.81 220 GLN A CA 1
ATOM 1731 C C . GLN A 1 220 ? -29.110 -10.633 -22.596 1.00 40.81 220 GLN A C 1
ATOM 1733 O O . GLN A 1 220 ? -28.941 -10.093 -23.693 1.00 40.81 220 GLN A O 1
ATOM 1738 N N . HIS A 1 221 ? -30.004 -11.590 -22.387 1.00 48.94 221 HIS A N 1
ATOM 1739 C CA . HIS A 1 221 ? -31.000 -12.004 -23.346 1.00 48.94 221 HIS A CA 1
ATOM 1740 C C . HIS A 1 221 ? -31.891 -10.789 -23.631 1.00 48.94 221 HIS A C 1
ATOM 1742 O O . HIS A 1 221 ? -32.570 -10.285 -22.737 1.00 48.94 221 HIS A O 1
ATOM 1748 N N . LYS A 1 222 ? -31.841 -10.280 -24.867 1.00 41.97 222 LYS A N 1
ATOM 1749 C CA . LYS A 1 222 ? -32.708 -9.201 -25.346 1.00 41.97 222 LYS A CA 1
ATOM 1750 C C . LYS A 1 222 ? -34.165 -9.644 -25.209 1.00 41.97 222 LYS A C 1
ATOM 1752 O O . LYS A 1 222 ? -34.660 -10.385 -26.054 1.00 41.97 222 LYS A O 1
ATOM 1757 N N . GLN A 1 223 ? -34.853 -9.185 -24.168 1.00 50.31 223 GLN A N 1
ATOM 1758 C CA . GLN A 1 223 ? -36.309 -9.229 -24.149 1.00 50.31 223 GLN A CA 1
ATOM 1759 C C . GLN A 1 223 ? -36.848 -8.140 -25.091 1.00 50.31 223 GLN A C 1
ATOM 1761 O O . GLN A 1 223 ? -36.349 -7.011 -25.074 1.00 50.31 223 GLN A O 1
ATOM 1766 N N . PRO A 1 224 ? -37.840 -8.454 -25.940 1.00 47.53 224 PRO A N 1
ATOM 1767 C CA . PRO A 1 224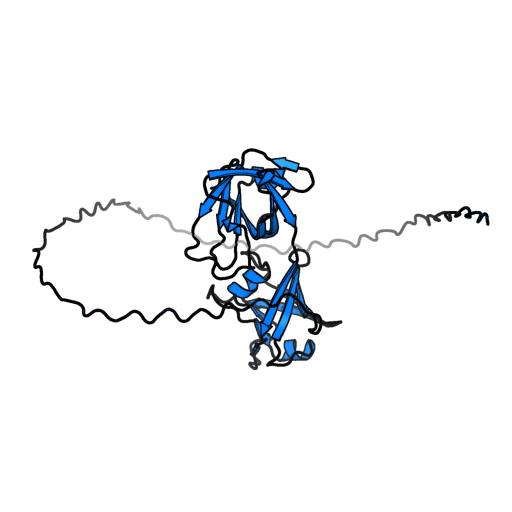 ? -38.465 -7.465 -26.799 1.00 47.53 224 PRO A CA 1
ATOM 1768 C C . PRO A 1 224 ? -39.253 -6.458 -25.956 1.00 47.53 224 PRO A C 1
ATOM 1770 O O . PRO A 1 224 ? -40.146 -6.810 -25.186 1.00 47.53 224 PRO A O 1
ATOM 1773 N N . MET A 1 225 ? -38.904 -5.188 -26.137 1.00 42.00 225 MET A N 1
ATOM 1774 C CA . MET A 1 225 ? -39.564 -4.027 -25.558 1.00 42.00 225 MET A CA 1
ATOM 1775 C C . MET A 1 225 ? -41.004 -3.942 -26.085 1.00 42.00 225 MET A C 1
ATOM 1777 O O . MET A 1 225 ? -41.237 -3.516 -27.216 1.00 42.00 225 MET A O 1
ATOM 1781 N N . GLN A 1 226 ? -41.981 -4.361 -25.278 1.00 42.69 226 GLN A N 1
ATOM 1782 C CA . GLN A 1 226 ? -43.388 -4.071 -25.539 1.00 42.69 226 GLN A CA 1
ATOM 1783 C C . GLN A 1 226 ? -43.646 -2.588 -25.247 1.00 42.69 226 GLN A C 1
ATOM 1785 O O . GLN A 1 226 ? -43.642 -2.146 -24.100 1.00 42.69 226 GLN A O 1
ATOM 1790 N N . GLN A 1 227 ? -43.851 -1.811 -26.310 1.00 46.19 227 GLN A N 1
ATOM 1791 C CA . GLN A 1 227 ? -44.340 -0.439 -26.233 1.00 46.19 227 GLN A CA 1
ATOM 1792 C C . GLN A 1 227 ? -45.810 -0.449 -25.801 1.00 46.19 227 GLN A C 1
ATOM 1794 O O . GLN A 1 227 ? -46.699 -0.758 -26.591 1.00 46.19 227 GLN A O 1
ATOM 1799 N N . ALA A 1 228 ? -46.070 -0.073 -24.551 1.00 42.03 228 ALA A N 1
ATOM 1800 C CA . ALA A 1 228 ? -47.401 0.306 -24.102 1.00 42.03 228 ALA A CA 1
ATOM 1801 C C . ALA A 1 228 ? -47.501 1.836 -24.061 1.00 42.03 228 ALA A C 1
ATOM 1803 O O . ALA A 1 228 ? -46.990 2.498 -23.159 1.00 42.03 228 ALA A O 1
ATOM 1804 N N . ASN A 1 229 ? -48.183 2.378 -25.070 1.00 48.94 229 ASN A N 1
ATOM 1805 C CA . ASN A 1 229 ? -48.698 3.740 -25.118 1.00 48.94 229 ASN A CA 1
ATOM 1806 C C . ASN A 1 229 ? -49.496 4.069 -23.849 1.00 48.94 229 ASN A C 1
ATOM 1808 O O . ASN A 1 229 ? -50.544 3.468 -23.609 1.00 48.94 229 ASN A O 1
ATOM 1812 N N . ARG A 1 230 ? -49.080 5.097 -23.103 1.00 43.19 230 ARG A N 1
ATOM 1813 C CA . ARG A 1 230 ? -49.996 5.874 -22.262 1.00 43.19 230 ARG A CA 1
ATOM 1814 C C . ARG A 1 230 ? -49.720 7.362 -22.406 1.00 43.19 230 ARG A C 1
ATOM 1816 O O . ARG A 1 230 ? -48.718 7.889 -21.940 1.00 43.19 230 ARG A O 1
ATOM 1823 N N . SER A 1 231 ? -50.666 8.014 -23.069 1.00 49.81 231 SER A N 1
ATOM 1824 C CA . SER A 1 231 ? -50.861 9.453 -23.095 1.00 49.81 231 SER A CA 1
ATOM 1825 C C . SER A 1 231 ? -51.151 9.968 -21.684 1.00 49.81 231 SER A C 1
ATOM 1827 O O . SER A 1 231 ? -52.113 9.532 -21.052 1.00 49.81 231 SER A O 1
ATOM 1829 N N . ALA A 1 232 ? -50.369 10.938 -21.219 1.00 43.09 232 ALA A N 1
ATOM 1830 C CA . ALA A 1 232 ? -50.729 11.795 -20.098 1.00 43.09 232 ALA A CA 1
ATOM 1831 C C . ALA A 1 232 ? -50.447 13.252 -20.484 1.00 43.09 232 ALA A C 1
ATOM 1833 O O . ALA A 1 232 ? -49.392 13.580 -21.022 1.00 43.09 232 ALA A O 1
ATOM 1834 N N . LYS A 1 233 ? -51.462 14.092 -20.279 1.00 47.22 233 LYS A N 1
ATOM 1835 C CA . LYS A 1 233 ? -51.514 15.517 -20.622 1.00 47.22 233 LYS A CA 1
ATOM 1836 C C . LYS A 1 233 ? -50.533 16.333 -19.760 1.00 47.22 233 LYS A C 1
ATOM 1838 O O . LYS A 1 233 ? -50.345 15.981 -18.596 1.00 47.22 233 LYS A O 1
ATOM 1843 N N . PRO A 1 234 ? -49.967 17.437 -20.278 1.00 49.16 234 PRO A N 1
ATOM 1844 C CA . PRO A 1 234 ? -49.099 18.311 -19.497 1.00 49.16 234 PRO A CA 1
ATOM 1845 C C . PRO A 1 234 ? -49.903 19.147 -18.490 1.00 49.16 234 PRO A C 1
ATOM 1847 O O . PRO A 1 234 ? -50.904 19.772 -18.839 1.00 49.16 234 PRO A O 1
ATOM 1850 N N . VAL A 1 235 ? -49.427 19.166 -17.244 1.00 49.62 235 VAL A N 1
ATOM 1851 C CA . VAL A 1 235 ? -49.794 20.141 -16.208 1.00 49.62 235 VAL A CA 1
ATOM 1852 C C . VAL A 1 235 ? -48.762 21.277 -16.270 1.00 49.62 235 VAL A C 1
ATOM 1854 O O . VAL A 1 235 ? -47.569 20.976 -16.328 1.00 49.62 235 VAL A O 1
ATOM 1857 N N . PRO A 1 236 ? -49.156 22.563 -16.274 1.00 47.59 236 PRO A N 1
ATOM 1858 C CA . PRO A 1 236 ? -48.203 23.665 -16.224 1.00 47.59 236 PRO A CA 1
ATOM 1859 C C . PRO A 1 236 ? -47.677 23.820 -14.793 1.00 47.59 236 PRO A C 1
ATOM 1861 O O . PRO A 1 236 ? -48.456 24.035 -13.867 1.00 47.59 236 PRO A O 1
ATOM 1864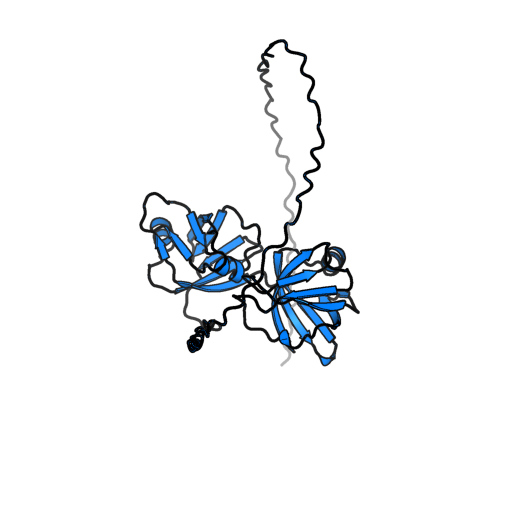 N N . THR A 1 237 ? -46.361 23.726 -14.609 1.00 52.62 237 THR A N 1
ATOM 1865 C CA . THR A 1 237 ? -45.700 24.096 -13.351 1.00 52.62 237 THR A CA 1
ATOM 1866 C C . THR A 1 237 ? -45.034 25.454 -13.533 1.00 52.62 237 THR A C 1
ATOM 1868 O O . THR A 1 237 ? -44.080 25.602 -14.298 1.00 52.62 237 THR A O 1
ATOM 1871 N N . GLU A 1 238 ? -45.588 26.447 -12.842 1.00 40.50 238 GLU A N 1
ATOM 1872 C CA . GLU A 1 238 ? -45.066 27.802 -12.709 1.00 40.50 238 GLU A CA 1
ATOM 1873 C C . GLU A 1 238 ? -43.688 27.787 -12.035 1.00 40.50 238 GLU A C 1
ATOM 1875 O O . GLU A 1 238 ? -43.533 27.361 -10.890 1.00 40.50 238 GLU A O 1
ATOM 1880 N N . TRP A 1 239 ? -42.677 28.291 -12.741 1.00 40.31 239 TRP A N 1
ATOM 1881 C CA . TRP A 1 239 ? -41.381 28.620 -12.158 1.00 40.31 239 TRP A CA 1
ATOM 1882 C C . TRP A 1 239 ? -41.414 30.053 -11.635 1.00 40.31 239 TRP A C 1
ATOM 1884 O O . TRP A 1 239 ? -41.252 31.016 -12.385 1.00 40.31 239 TRP A O 1
ATOM 1894 N N . ASN A 1 240 ? -41.597 30.188 -10.325 1.00 42.84 240 ASN A N 1
ATOM 1895 C CA . ASN A 1 240 ? -41.418 31.448 -9.617 1.00 42.84 240 ASN A CA 1
ATOM 1896 C C . ASN A 1 240 ? -39.912 31.732 -9.485 1.00 42.84 240 ASN A C 1
ATOM 1898 O O . ASN A 1 240 ? -39.230 31.214 -8.602 1.00 42.84 240 ASN A O 1
ATOM 1902 N N . THR A 1 241 ? -39.375 32.537 -10.403 1.00 44.09 241 THR A N 1
ATOM 1903 C CA . THR A 1 241 ? -38.002 33.050 -10.331 1.00 44.09 241 THR A CA 1
ATOM 1904 C C . THR A 1 241 ? -37.997 34.298 -9.459 1.00 44.09 241 THR A C 1
ATOM 1906 O O . THR A 1 241 ? -38.287 35.399 -9.923 1.00 44.09 241 THR A O 1
ATOM 1909 N N . GLN A 1 242 ? -37.666 34.137 -8.179 1.00 43.28 242 GLN A N 1
ATOM 1910 C CA . GLN A 1 242 ? -37.454 35.265 -7.281 1.00 43.28 242 GLN A CA 1
ATOM 1911 C C . GLN A 1 242 ? -36.045 35.831 -7.512 1.00 43.28 242 GLN A C 1
ATOM 1913 O O . GLN A 1 242 ? -35.059 35.412 -6.910 1.00 43.28 242 GLN A O 1
ATOM 1918 N N . GLN A 1 243 ? -35.959 36.782 -8.443 1.00 40.25 243 GLN A N 1
ATOM 1919 C CA . GLN A 1 243 ? -34.798 37.646 -8.632 1.00 40.25 243 GLN A CA 1
ATOM 1920 C C . GLN A 1 243 ? -34.650 38.558 -7.407 1.00 40.25 243 GLN A C 1
ATOM 1922 O O . GLN A 1 243 ? -35.493 39.422 -7.167 1.00 40.25 243 GLN A O 1
ATOM 1927 N N . GLN A 1 244 ? -33.572 38.400 -6.638 1.00 45.38 244 GLN A N 1
ATOM 1928 C CA . GLN A 1 244 ? -33.129 39.440 -5.713 1.00 45.38 244 GLN A CA 1
ATOM 1929 C C . GLN A 1 244 ? -31.994 40.245 -6.336 1.00 45.38 244 GLN A C 1
ATOM 1931 O O . GLN A 1 244 ? -30.863 39.789 -6.498 1.00 45.38 244 GLN A O 1
ATOM 1936 N N . ASN A 1 245 ? -32.360 41.479 -6.665 1.00 39.34 245 ASN A N 1
ATOM 1937 C CA . ASN A 1 245 ? -31.497 42.586 -7.026 1.00 39.34 245 ASN A CA 1
ATOM 1938 C C . ASN A 1 245 ? -30.448 42.844 -5.936 1.00 39.34 245 ASN A C 1
ATOM 1940 O O . ASN A 1 245 ? -30.796 43.134 -4.790 1.00 39.34 245 ASN A O 1
ATOM 1944 N N . ARG A 1 246 ? -29.166 42.856 -6.311 1.00 44.16 246 ARG A N 1
ATOM 1945 C CA . ARG A 1 246 ? -28.153 43.642 -5.600 1.00 44.16 246 ARG A CA 1
ATOM 1946 C C . ARG A 1 246 ? -27.480 44.604 -6.567 1.00 44.16 246 ARG A C 1
ATOM 1948 O O . ARG A 1 246 ? -26.699 44.232 -7.436 1.00 44.16 246 ARG A O 1
ATOM 1955 N N . THR A 1 247 ? -27.863 45.855 -6.380 1.00 41.97 247 THR A N 1
ATOM 1956 C CA . THR A 1 247 ? -27.340 47.091 -6.943 1.00 41.97 247 THR A CA 1
ATOM 1957 C C . THR A 1 247 ? -25.841 47.216 -6.663 1.00 41.97 247 THR A C 1
ATOM 1959 O O . THR A 1 247 ? -25.425 47.284 -5.509 1.00 41.97 247 THR A O 1
ATOM 1962 N N . PHE A 1 248 ? -25.028 47.279 -7.720 1.00 38.19 248 PHE A N 1
ATOM 1963 C CA . PHE A 1 248 ? -23.648 47.755 -7.649 1.00 38.19 248 PHE A CA 1
ATOM 1964 C C . PHE A 1 248 ? -23.621 49.235 -8.028 1.00 38.19 248 PHE A C 1
ATOM 1966 O O . PHE A 1 248 ? -23.766 49.597 -9.195 1.00 38.19 248 PHE A O 1
ATOM 1973 N N . SER A 1 249 ? -23.436 50.089 -7.026 1.00 50.53 249 SER A N 1
ATOM 1974 C CA . SER A 1 249 ? -23.152 51.508 -7.216 1.00 50.53 249 SER A CA 1
ATOM 1975 C C . SER A 1 249 ? -21.667 51.681 -7.524 1.00 50.53 249 SER A C 1
ATOM 1977 O O . SER A 1 249 ? -20.801 51.348 -6.716 1.00 50.53 249 SER A O 1
ATOM 1979 N N . ALA A 1 250 ? -21.385 52.196 -8.716 1.00 44.97 250 ALA A N 1
ATOM 1980 C CA . ALA A 1 250 ? -20.077 52.666 -9.134 1.00 44.97 250 ALA A CA 1
ATOM 1981 C C . ALA A 1 250 ? -19.715 53.978 -8.426 1.00 44.97 250 ALA A C 1
ATOM 1983 O O . ALA A 1 250 ? -20.567 54.852 -8.338 1.00 44.97 250 ALA A O 1
ATOM 1984 N N . THR A 1 251 ? -18.448 54.135 -8.024 1.00 48.25 251 THR A N 1
ATOM 1985 C CA . THR A 1 251 ? -17.676 55.397 -8.078 1.00 48.25 251 THR A CA 1
ATOM 1986 C C . THR A 1 251 ? -16.259 55.164 -7.549 1.00 48.25 251 THR A C 1
ATOM 1988 O O . THR A 1 251 ? -16.102 54.671 -6.438 1.00 48.25 251 THR A O 1
ATOM 1991 N N . GLY A 1 252 ? -15.236 55.574 -8.312 1.00 38.78 252 GLY A N 1
ATOM 1992 C CA . GLY A 1 252 ? -13.910 55.880 -7.753 1.00 38.78 252 GLY A CA 1
ATOM 1993 C C . GLY A 1 252 ? -12.694 55.216 -8.411 1.00 38.78 252 GLY A C 1
ATOM 1994 O O . GLY A 1 252 ? -12.070 54.341 -7.826 1.00 38.78 252 GLY A O 1
ATOM 1995 N N . LYS A 1 253 ? -12.280 55.707 -9.586 1.00 47.31 253 LYS A N 1
ATOM 1996 C CA . LYS A 1 253 ? -10.843 55.867 -9.925 1.00 47.31 253 LYS A CA 1
ATOM 1997 C C . LYS A 1 253 ? -10.338 57.110 -9.157 1.00 47.31 253 LYS A C 1
ATOM 1999 O O . LYS A 1 253 ? -11.160 58.017 -9.011 1.00 47.31 253 LYS A O 1
ATOM 2004 N N . PRO A 1 254 ? -9.056 57.241 -8.728 1.00 50.50 254 PRO A N 1
ATOM 2005 C CA . PRO A 1 254 ? -7.904 57.166 -9.644 1.00 50.50 254 PRO A CA 1
ATOM 2006 C C . PRO A 1 254 ? -6.535 56.713 -9.057 1.00 50.50 254 PRO A C 1
ATOM 2008 O O . PRO A 1 254 ? -6.365 56.555 -7.856 1.00 50.50 254 PRO A O 1
ATOM 2011 N N . ARG A 1 255 ? -5.533 56.677 -9.962 1.00 41.16 255 ARG A N 1
ATOM 2012 C CA . ARG A 1 255 ? -4.083 56.943 -9.750 1.00 41.16 255 ARG A CA 1
ATOM 2013 C C . ARG A 1 255 ? -3.265 55.799 -9.111 1.00 41.16 255 ARG A C 1
ATOM 2015 O O . ARG A 1 255 ? -3.401 55.503 -7.940 1.00 41.16 255 ARG A O 1
ATOM 2022 N N . SER A 1 256 ? -2.474 55.025 -9.861 1.00 48.09 256 SER A N 1
ATOM 2023 C CA . SER A 1 256 ? -1.167 55.343 -10.481 1.00 48.09 256 SER A CA 1
ATOM 2024 C C . SER A 1 256 ? -0.127 55.929 -9.522 1.00 48.09 256 SER A C 1
ATOM 2026 O O . SER A 1 256 ? 0.001 57.147 -9.466 1.00 48.09 256 SER A O 1
ATOM 2028 N N . THR A 1 257 ? 0.692 55.063 -8.916 1.00 47.75 257 THR A N 1
ATOM 2029 C CA . THR A 1 257 ? 2.127 55.298 -8.656 1.00 47.75 257 THR A CA 1
ATOM 2030 C C . THR A 1 257 ? 2.837 53.963 -8.410 1.00 47.75 257 THR A C 1
ATOM 2032 O O . THR A 1 257 ? 2.493 53.238 -7.479 1.00 47.75 257 THR A O 1
ATOM 2035 N N . ASN A 1 258 ? 3.842 53.665 -9.236 1.00 51.16 258 ASN A N 1
ATOM 2036 C CA . ASN A 1 258 ? 4.868 52.653 -8.976 1.00 51.16 258 ASN A CA 1
ATOM 2037 C C . ASN A 1 258 ? 5.643 52.986 -7.692 1.00 51.16 258 ASN A C 1
ATOM 2039 O O . ASN A 1 258 ? 6.067 54.133 -7.543 1.00 51.16 258 ASN A O 1
ATOM 2043 N N . PRO A 1 259 ? 5.986 51.988 -6.866 1.00 56.09 259 PRO A N 1
ATOM 2044 C CA . PRO A 1 259 ? 7.176 52.064 -6.043 1.00 56.09 259 PRO A CA 1
ATOM 2045 C C . PRO A 1 259 ? 8.298 51.207 -6.637 1.00 56.09 259 PRO A C 1
ATOM 2047 O O . PRO A 1 259 ? 8.280 49.978 -6.622 1.00 56.09 259 PRO A O 1
ATOM 2050 N N . THR A 1 260 ? 9.305 51.919 -7.133 1.00 47.09 260 THR A N 1
ATOM 2051 C CA . THR A 1 260 ? 10.695 51.486 -7.273 1.00 47.09 260 THR A CA 1
ATOM 2052 C C . THR A 1 260 ? 11.171 50.852 -5.963 1.00 47.09 260 THR A C 1
ATOM 2054 O O . THR A 1 260 ? 11.342 51.551 -4.966 1.00 47.09 260 THR A O 1
ATOM 2057 N N . VAL A 1 261 ? 11.407 49.538 -5.945 1.00 53.00 261 VAL A N 1
ATOM 2058 C CA . VAL A 1 261 ? 12.083 48.882 -4.817 1.00 53.00 261 VAL A CA 1
ATOM 2059 C C . VAL A 1 261 ? 13.574 48.820 -5.113 1.00 53.00 261 VAL A C 1
ATOM 2061 O O . VAL A 1 261 ? 14.045 48.098 -5.992 1.00 53.00 261 VAL A O 1
ATOM 2064 N N . ASN A 1 262 ? 14.304 49.630 -4.352 1.00 47.56 262 ASN A N 1
ATOM 2065 C CA . ASN A 1 262 ? 15.751 49.715 -4.341 1.00 47.56 262 ASN A CA 1
ATOM 2066 C C . ASN A 1 262 ? 16.393 48.385 -3.929 1.00 47.56 262 ASN A C 1
ATOM 2068 O O . ASN A 1 262 ? 16.190 47.873 -2.828 1.00 47.56 262 ASN A O 1
ATOM 2072 N N . ARG A 1 263 ? 17.270 47.896 -4.809 1.00 47.00 263 ARG A N 1
ATOM 2073 C CA . ARG A 1 263 ? 18.372 46.984 -4.498 1.00 47.00 263 ARG A CA 1
ATOM 2074 C C . ARG A 1 263 ? 19.199 47.564 -3.348 1.00 47.00 263 ARG A C 1
ATOM 2076 O O . ARG A 1 263 ? 19.857 48.586 -3.516 1.00 47.00 263 ARG A O 1
ATOM 2083 N N . THR A 1 264 ? 19.249 46.870 -2.217 1.00 54.19 264 THR A N 1
ATOM 2084 C CA . THR A 1 264 ? 20.334 47.024 -1.241 1.00 54.19 264 THR A CA 1
ATOM 2085 C C . THR A 1 264 ? 21.068 45.698 -1.123 1.00 54.19 264 THR A C 1
ATOM 2087 O O . THR A 1 264 ? 20.542 44.697 -0.641 1.00 54.19 264 THR A O 1
ATOM 2090 N N . ALA A 1 265 ? 22.298 45.694 -1.631 1.00 48.06 265 ALA A N 1
ATOM 2091 C CA . ALA A 1 265 ? 23.243 44.605 -1.486 1.00 48.06 265 ALA A CA 1
ATOM 2092 C C . ALA A 1 265 ? 23.648 44.483 -0.011 1.00 48.06 265 ALA A C 1
ATOM 2094 O O . ALA A 1 265 ? 24.307 45.367 0.535 1.00 48.06 265 ALA A O 1
ATOM 2095 N N . LYS A 1 266 ? 23.278 43.375 0.634 1.00 52.91 266 LYS A N 1
ATOM 2096 C CA . LYS A 1 266 ? 23.815 43.007 1.944 1.00 52.91 266 LYS A CA 1
ATOM 2097 C C . LYS A 1 266 ? 25.005 42.074 1.720 1.00 52.91 266 LYS A C 1
ATOM 2099 O O . LYS A 1 266 ? 24.841 40.889 1.453 1.00 52.91 266 LYS A O 1
ATOM 2104 N N . LYS A 1 267 ? 26.211 42.646 1.801 1.00 48.50 267 LYS A N 1
ATOM 2105 C CA . LYS A 1 267 ? 27.461 41.916 2.051 1.00 48.50 267 LYS A CA 1
ATOM 2106 C C . LYS A 1 267 ? 27.296 41.166 3.374 1.00 48.50 267 LYS A C 1
ATOM 2108 O O . LYS A 1 267 ? 27.188 41.803 4.419 1.00 48.50 267 LYS A O 1
ATOM 2113 N N . THR A 1 268 ? 27.283 39.840 3.340 1.00 49.12 268 THR A N 1
ATOM 2114 C CA . THR A 1 268 ? 27.468 39.025 4.544 1.00 49.12 268 THR A CA 1
ATOM 2115 C C . THR A 1 268 ? 28.880 38.468 4.506 1.00 49.12 268 THR A C 1
ATOM 2117 O O . THR A 1 268 ? 29.277 37.798 3.555 1.00 49.12 268 THR A O 1
ATOM 2120 N N . ALA A 1 269 ? 29.652 38.864 5.511 1.00 53.44 269 ALA A N 1
ATOM 2121 C CA . ALA A 1 269 ? 31.033 38.482 5.714 1.00 53.44 269 ALA A CA 1
ATOM 2122 C C . ALA A 1 269 ? 31.159 36.979 5.992 1.00 53.44 269 ALA A C 1
ATOM 2124 O O . ALA A 1 269 ? 30.293 36.366 6.617 1.00 53.44 269 ALA A O 1
ATOM 2125 N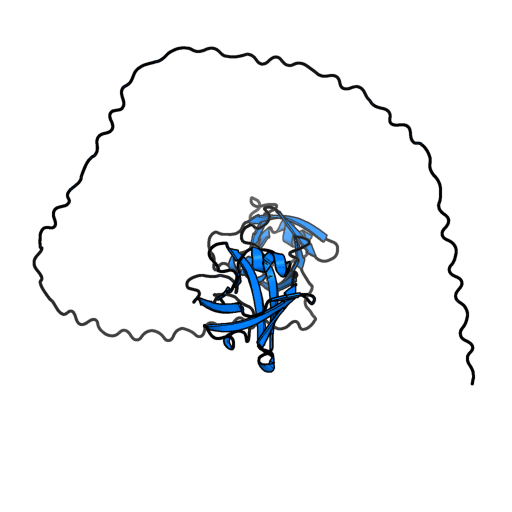 N . ALA A 1 270 ? 32.274 36.420 5.530 1.00 46.81 270 ALA A N 1
ATOM 2126 C CA . ALA A 1 270 ? 32.724 35.078 5.839 1.00 46.81 270 ALA A CA 1
ATOM 2127 C C . ALA A 1 270 ? 32.917 34.914 7.355 1.00 46.81 270 ALA A C 1
ATOM 2129 O O . ALA A 1 270 ? 33.712 35.625 7.968 1.00 46.81 270 ALA A O 1
ATOM 2130 N N . VAL A 1 271 ? 32.207 33.953 7.947 1.00 50.19 271 VAL A N 1
ATOM 2131 C CA . VAL A 1 271 ? 32.505 33.446 9.288 1.00 50.19 271 VAL A CA 1
ATOM 2132 C C . VAL A 1 271 ? 33.332 32.178 9.116 1.00 50.19 271 VAL A C 1
ATOM 2134 O O . VAL A 1 271 ? 32.819 31.102 8.814 1.00 50.19 271 VAL A O 1
ATOM 2137 N N . THR A 1 272 ? 34.640 32.338 9.290 1.00 47.78 272 THR A N 1
ATOM 2138 C CA . THR A 1 272 ? 35.604 31.258 9.490 1.00 47.78 272 THR A CA 1
ATOM 2139 C C . THR A 1 272 ? 35.315 30.605 10.840 1.00 47.78 272 THR A C 1
ATOM 2141 O O . THR A 1 272 ? 35.713 31.119 11.884 1.00 47.78 272 THR A O 1
ATOM 2144 N N . ALA A 1 273 ? 34.602 29.479 10.839 1.00 50.84 273 ALA A N 1
ATOM 2145 C CA . ALA A 1 273 ? 34.428 28.662 12.033 1.00 50.84 273 ALA A CA 1
ATOM 2146 C C . ALA A 1 273 ? 35.669 27.780 12.236 1.00 50.84 273 ALA A C 1
ATOM 2148 O O . ALA A 1 273 ? 35.953 26.862 11.464 1.00 50.84 273 ALA A O 1
ATOM 2149 N N . GLN A 1 274 ? 36.418 28.103 13.289 1.00 46.72 274 GLN A N 1
ATOM 2150 C CA . GLN A 1 274 ? 37.537 27.335 13.817 1.00 46.72 274 GLN A CA 1
ATOM 2151 C C . GLN A 1 274 ? 37.130 25.888 14.125 1.00 46.72 274 GLN A C 1
ATOM 2153 O O . GLN A 1 274 ? 36.261 25.625 14.955 1.00 46.72 274 GLN A O 1
ATOM 2158 N N . ARG A 1 275 ? 37.851 24.943 13.517 1.00 48.69 275 ARG A N 1
ATOM 2159 C CA . ARG A 1 275 ? 37.972 23.561 13.990 1.00 48.69 275 ARG A CA 1
ATOM 2160 C C . ARG A 1 275 ? 38.703 23.551 15.341 1.00 48.69 275 ARG A C 1
ATOM 2162 O O . ARG A 1 275 ? 39.917 23.715 15.387 1.00 48.69 275 ARG A O 1
ATOM 2169 N N . LYS A 1 276 ? 37.969 23.304 16.425 1.00 49.84 276 LYS A N 1
ATOM 2170 C CA . LYS A 1 276 ? 38.450 22.621 17.641 1.00 49.84 276 LYS A CA 1
ATOM 2171 C C . LYS A 1 276 ? 37.696 21.284 17.649 1.00 49.84 276 LYS A C 1
ATOM 2173 O O . LYS A 1 276 ? 36.477 21.288 17.589 1.00 49.84 276 LYS A O 1
ATOM 2178 N N . GLY A 1 277 ? 38.322 20.120 17.499 1.00 46.47 277 GLY A N 1
ATOM 2179 C CA . GLY A 1 277 ? 39.382 19.615 18.362 1.00 46.47 277 GLY A CA 1
ATOM 2180 C C . GLY A 1 277 ? 38.721 19.009 19.598 1.00 46.47 277 GLY A C 1
ATOM 2181 O O . GLY A 1 277 ? 38.558 19.705 20.593 1.00 46.47 277 GLY A O 1
ATOM 2182 N N . SER A 1 278 ? 38.254 17.761 19.506 1.00 42.38 278 SER A N 1
ATOM 2183 C CA . SER A 1 278 ? 37.735 16.971 20.634 1.00 42.38 278 SER A CA 1
ATOM 2184 C C . SER A 1 278 ? 37.776 15.475 20.295 1.00 42.38 278 SER A C 1
ATOM 2186 O O . SER A 1 278 ? 37.755 15.127 19.113 1.00 42.38 278 SER A O 1
ATOM 2188 N N . PRO A 1 279 ? 37.950 14.607 21.306 1.00 56.97 279 PRO A N 1
ATOM 2189 C CA . PRO A 1 279 ? 38.925 13.526 21.253 1.00 56.97 279 PRO A CA 1
ATOM 2190 C C . PRO A 1 279 ? 38.336 12.183 20.828 1.00 56.97 279 PRO A C 1
ATOM 2192 O O . PRO A 1 279 ? 37.151 11.906 21.002 1.00 56.97 279 PRO A O 1
ATOM 2195 N N . PHE A 1 280 ? 39.241 11.341 20.332 1.00 44.03 280 PHE A N 1
ATOM 2196 C CA . PHE A 1 280 ? 39.109 9.893 20.235 1.00 44.03 280 PHE A CA 1
ATOM 2197 C C . PHE A 1 280 ? 38.554 9.302 21.538 1.00 44.03 280 PHE A C 1
ATOM 2199 O O . PHE A 1 280 ? 39.199 9.385 22.581 1.00 44.03 280 PHE A O 1
ATOM 2206 N N . TRP A 1 281 ? 37.395 8.651 21.453 1.00 45.81 281 TRP A N 1
ATOM 2207 C CA . TRP A 1 281 ? 36.972 7.671 22.447 1.00 45.81 281 TRP A CA 1
ATOM 2208 C C . TRP A 1 281 ? 37.392 6.286 21.962 1.00 45.81 281 TRP A C 1
ATOM 2210 O O . TRP A 1 281 ? 36.957 5.807 20.915 1.00 45.81 281 TRP A O 1
ATOM 2220 N N . ILE A 1 282 ? 38.299 5.684 22.724 1.00 52.41 282 ILE A N 1
ATOM 2221 C CA . ILE A 1 282 ? 38.726 4.295 22.607 1.00 52.41 282 ILE A CA 1
ATOM 2222 C C . ILE A 1 282 ? 37.606 3.446 23.215 1.00 52.41 282 ILE A C 1
ATOM 2224 O O . ILE A 1 282 ? 37.314 3.577 24.402 1.00 52.41 282 ILE A O 1
ATOM 2228 N N . ASN A 1 283 ? 36.974 2.587 22.415 1.00 48.50 283 ASN A N 1
ATOM 2229 C CA . ASN A 1 283 ? 36.089 1.551 22.943 1.00 48.50 283 ASN A CA 1
ATOM 2230 C C . ASN A 1 283 ? 36.942 0.446 23.587 1.00 48.50 283 ASN A C 1
ATOM 2232 O O . ASN A 1 283 ? 37.809 -0.106 22.902 1.00 48.50 283 ASN A O 1
ATOM 2236 N N . PRO A 1 284 ? 36.714 0.083 24.860 1.00 62.19 284 PRO A N 1
ATOM 2237 C CA . PRO A 1 284 ? 37.357 -1.079 25.446 1.00 62.19 284 PRO A CA 1
ATOM 2238 C C . PRO A 1 284 ? 36.794 -2.372 24.840 1.00 62.19 284 PRO A C 1
ATOM 2240 O O . PRO A 1 284 ? 35.584 -2.555 24.702 1.00 62.19 284 PRO A O 1
ATOM 2243 N N . MET A 1 285 ? 37.720 -3.263 24.488 1.00 50.00 285 MET A N 1
ATOM 2244 C CA . MET A 1 285 ? 37.496 -4.671 24.172 1.00 50.00 285 MET A CA 1
ATOM 2245 C C . MET A 1 285 ? 36.576 -5.329 25.206 1.00 50.00 285 MET A C 1
ATOM 2247 O O . MET A 1 285 ? 36.892 -5.376 26.394 1.00 50.00 285 MET A O 1
ATOM 2251 N N . VAL A 1 286 ? 35.476 -5.909 24.730 1.00 58.44 286 VAL A N 1
ATOM 2252 C CA . VAL A 1 286 ? 34.713 -6.901 25.484 1.00 58.44 286 VAL A CA 1
ATOM 2253 C C . VAL A 1 286 ? 35.504 -8.207 25.450 1.00 58.44 286 VAL A C 1
ATOM 2255 O O . VAL A 1 286 ? 35.631 -8.851 24.410 1.00 58.44 286 VAL A O 1
ATOM 2258 N N . VAL A 1 287 ? 36.064 -8.568 26.601 1.00 60.78 287 VAL A N 1
ATOM 2259 C CA . VAL A 1 287 ? 36.634 -9.888 26.875 1.00 60.78 287 VAL A CA 1
ATOM 2260 C C . VAL A 1 287 ? 35.482 -10.888 26.965 1.00 60.78 287 VAL A C 1
ATOM 2262 O O . VAL A 1 287 ? 34.602 -10.750 27.811 1.00 60.78 287 VAL A O 1
ATOM 2265 N N . VAL A 1 288 ? 35.489 -11.894 26.091 1.00 62.66 288 VAL A N 1
ATOM 2266 C CA . VAL A 1 288 ? 34.601 -13.062 26.162 1.00 62.66 288 VAL A CA 1
ATOM 2267 C C . VAL A 1 288 ? 35.244 -14.091 27.103 1.00 62.66 288 VAL A C 1
ATOM 2269 O O . VAL A 1 288 ? 36.339 -14.565 26.792 1.00 62.66 288 VAL A O 1
ATOM 2272 N N . PRO A 1 289 ? 34.624 -14.465 28.238 1.00 58.25 289 PRO A N 1
ATOM 2273 C CA . PRO A 1 289 ? 35.078 -15.600 29.026 1.00 58.25 289 PRO A CA 1
ATOM 2274 C C . PRO A 1 289 ? 34.594 -16.911 28.399 1.00 58.25 289 PRO A C 1
ATOM 2276 O O . PRO A 1 289 ? 33.445 -17.043 27.979 1.00 58.25 289 PRO A O 1
ATOM 2279 N N . GLY A 1 290 ? 35.517 -17.869 28.333 1.00 48.59 290 GLY A N 1
ATOM 2280 C CA . GLY A 1 290 ? 35.361 -19.143 27.649 1.00 48.59 290 GLY A CA 1
ATOM 2281 C C . GLY A 1 290 ? 34.358 -20.103 28.286 1.00 48.59 290 GLY A C 1
ATOM 2282 O O . GLY A 1 290 ? 34.225 -20.213 29.505 1.00 48.59 290 GLY A O 1
ATOM 2283 N N . SER A 1 291 ? 33.707 -20.865 27.416 1.00 55.84 291 SER A N 1
ATOM 2284 C CA . SER A 1 291 ? 32.974 -22.076 27.750 1.00 55.84 291 SER A CA 1
ATOM 2285 C C . SER A 1 291 ? 33.960 -23.223 27.993 1.00 55.84 291 SER A C 1
ATOM 2287 O O . SER A 1 291 ? 34.656 -23.686 27.091 1.00 55.84 291 SER A O 1
ATOM 2289 N N . ARG A 1 292 ? 34.012 -23.702 29.240 1.00 54.38 292 ARG A N 1
ATOM 2290 C CA . ARG A 1 292 ? 34.543 -25.028 29.577 1.00 54.38 292 ARG A CA 1
ATOM 2291 C C . ARG A 1 292 ? 33.608 -26.085 28.995 1.00 54.38 292 ARG A C 1
ATOM 2293 O O . ARG A 1 292 ? 32.473 -26.214 29.445 1.00 54.38 292 ARG A O 1
ATOM 2300 N N . THR A 1 293 ? 34.099 -26.861 28.042 1.00 58.72 293 THR A N 1
ATOM 2301 C CA . THR A 1 293 ? 33.537 -28.165 27.689 1.00 58.72 293 THR A CA 1
ATOM 2302 C C . THR A 1 293 ? 33.905 -29.171 28.773 1.00 58.72 293 THR A C 1
ATOM 2304 O O . THR A 1 293 ? 35.078 -29.336 29.107 1.00 58.72 293 THR A O 1
ATOM 2307 N N . ASN A 1 294 ? 32.892 -29.829 29.326 1.00 55.81 294 ASN A N 1
ATOM 2308 C CA . ASN A 1 294 ? 33.032 -31.036 30.123 1.00 55.81 294 ASN A CA 1
ATOM 2309 C C . ASN A 1 294 ? 32.449 -32.186 29.293 1.00 55.81 294 ASN A C 1
ATOM 2311 O O . ASN A 1 294 ? 31.268 -32.121 28.952 1.00 55.81 294 ASN A O 1
ATOM 2315 N N . ARG A 1 295 ? 33.281 -33.215 29.090 1.00 56.19 295 ARG A N 1
ATOM 2316 C CA . ARG A 1 295 ? 33.056 -34.496 28.390 1.00 56.19 295 ARG A CA 1
ATOM 2317 C C . ARG A 1 295 ? 33.073 -34.478 26.869 1.00 56.19 295 ARG A C 1
ATOM 2319 O O . ARG A 1 295 ? 32.310 -33.705 26.259 1.00 56.19 295 ARG A O 1
#